Protein AF-A0A8H5HVZ8-F1 (afdb_monomer)

Radius of gyration: 43.17 Å; Cα contacts (8 Å, |Δi|>4): 17; chains: 1; bounding box: 84×65×115 Å

Structure (mmCIF, N/CA/C/O backbone):
data_AF-A0A8H5HVZ8-F1
#
_entry.id   AF-A0A8H5HVZ8-F1
#
loop_
_atom_site.group_PDB
_atom_site.id
_atom_site.type_symbol
_atom_site.label_atom_id
_atom_site.label_alt_id
_atom_site.label_comp_id
_atom_site.label_asym_id
_atom_site.label_entity_id
_atom_site.label_seq_id
_atom_site.pdbx_PDB_ins_code
_atom_site.Cartn_x
_atom_site.Cartn_y
_atom_site.Cartn_z
_atom_site.occupancy
_atom_site.B_iso_or_equiv
_atom_site.auth_seq_id
_atom_site.auth_comp_id
_atom_site.auth_asym_id
_atom_site.auth_atom_id
_atom_site.pdbx_PDB_model_num
ATOM 1 N N . MET A 1 1 ? -19.034 -11.468 -28.614 1.00 59.25 1 MET A N 1
ATOM 2 C CA . MET A 1 1 ? -18.769 -10.189 -27.917 1.00 59.25 1 MET A CA 1
ATOM 3 C C . MET A 1 1 ? -19.392 -10.282 -26.532 1.00 59.25 1 MET A C 1
ATOM 5 O O . MET A 1 1 ? -20.582 -10.537 -26.434 1.00 59.25 1 MET A O 1
ATOM 9 N N . LYS A 1 2 ? -18.578 -10.218 -25.474 1.00 63.06 2 LYS A N 1
ATOM 10 C CA . LYS A 1 2 ? -19.013 -10.341 -24.073 1.00 63.06 2 LYS A CA 1
ATOM 11 C C . LYS A 1 2 ? -19.628 -8.998 -23.664 1.00 63.06 2 LYS A C 1
ATOM 13 O O . LYS A 1 2 ? -18.946 -7.990 -23.802 1.00 63.06 2 LYS A O 1
ATOM 18 N N . HIS A 1 3 ? -20.897 -8.959 -23.255 1.00 74.19 3 HIS A N 1
ATOM 19 C CA . HIS A 1 3 ? -21.572 -7.709 -22.882 1.00 74.19 3 HIS A CA 1
ATOM 20 C C . HIS A 1 3 ? -21.069 -7.217 -21.511 1.00 74.19 3 HIS A C 1
ATOM 22 O O . HIS A 1 3 ? -21.448 -7.808 -20.498 1.00 74.19 3 HIS A O 1
ATOM 28 N N . PRO A 1 4 ? -20.271 -6.132 -21.440 1.00 81.44 4 PRO A N 1
ATOM 29 C CA . PRO A 1 4 ? -19.714 -5.634 -20.177 1.00 81.44 4 PRO A CA 1
ATOM 30 C C . PRO A 1 4 ? -20.797 -5.148 -19.199 1.00 81.44 4 PRO A C 1
ATOM 32 O O . PRO A 1 4 ? -20.603 -5.180 -17.989 1.00 81.44 4 PRO A O 1
ATOM 35 N N . ALA A 1 5 ? -21.976 -4.774 -19.706 1.00 83.12 5 ALA A N 1
ATOM 36 C CA . ALA A 1 5 ? -23.097 -4.305 -18.891 1.00 83.12 5 ALA A CA 1
ATOM 37 C C . ALA A 1 5 ? -23.694 -5.388 -17.967 1.00 83.12 5 ALA A C 1
ATOM 39 O O . ALA A 1 5 ? -24.264 -5.065 -16.927 1.00 83.12 5 ALA A O 1
ATOM 40 N N . ARG A 1 6 ? -23.559 -6.677 -18.315 1.00 84.75 6 ARG A N 1
ATOM 41 C CA . ARG A 1 6 ? -24.117 -7.773 -17.505 1.00 84.75 6 ARG A CA 1
ATOM 42 C C . ARG A 1 6 ? -23.227 -8.142 -16.318 1.00 84.75 6 ARG A C 1
ATOM 44 O O . ARG A 1 6 ? -23.727 -8.610 -15.306 1.00 84.75 6 ARG A O 1
ATOM 51 N N . GLU A 1 7 ? -21.916 -7.935 -16.437 1.00 89.50 7 GLU A N 1
ATOM 52 C CA . GLU A 1 7 ? -20.980 -8.228 -15.347 1.00 89.50 7 GLU A CA 1
ATOM 53 C C . GLU A 1 7 ? -21.052 -7.152 -14.252 1.00 89.50 7 GLU A C 1
ATOM 55 O O . GLU A 1 7 ? -20.972 -7.488 -13.076 1.00 89.50 7 GLU A O 1
ATOM 60 N N . ALA A 1 8 ? -21.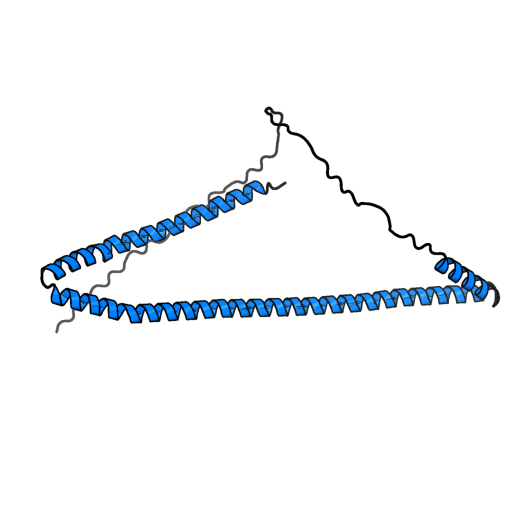282 -5.883 -14.608 1.00 90.88 8 ALA A N 1
ATOM 61 C CA . ALA A 1 8 ? -21.405 -4.797 -13.630 1.00 90.88 8 ALA A CA 1
ATOM 62 C C . ALA A 1 8 ? -22.603 -4.977 -12.675 1.00 90.88 8 ALA A C 1
ATOM 64 O O . ALA A 1 8 ? -22.422 -4.915 -11.462 1.00 90.88 8 ALA A O 1
ATOM 65 N N . SER A 1 9 ? -23.794 -5.279 -13.209 1.00 92.62 9 SER A N 1
ATOM 66 C CA . SER A 1 9 ? -25.004 -5.514 -12.395 1.00 92.62 9 SER A CA 1
ATOM 67 C C . SER A 1 9 ? -24.865 -6.733 -11.480 1.00 92.62 9 SER A C 1
ATOM 69 O O . SER A 1 9 ? -25.238 -6.679 -10.312 1.00 92.62 9 SER A O 1
ATOM 71 N N . PHE A 1 10 ? -24.225 -7.801 -11.965 1.00 94.56 10 PHE A N 1
ATOM 72 C CA . PHE A 1 10 ? -23.943 -8.980 -11.145 1.00 94.56 10 PHE A CA 1
ATOM 73 C C . PHE A 1 10 ? -23.096 -8.650 -9.902 1.00 94.56 10 PHE A C 1
ATOM 75 O O . PHE A 1 10 ? -23.369 -9.161 -8.815 1.00 94.56 10 PHE A O 1
ATOM 82 N N . TRP A 1 11 ? -22.081 -7.786 -10.030 1.00 94.62 11 TRP A N 1
ATOM 83 C CA . TRP A 1 11 ? -21.257 -7.378 -8.886 1.00 94.62 11 TRP A CA 1
ATOM 84 C C . TRP A 1 11 ? -22.017 -6.505 -7.885 1.00 94.62 11 TRP A C 1
ATOM 86 O O . TRP A 1 11 ? -21.794 -6.639 -6.683 1.00 94.62 11 TRP A O 1
ATOM 96 N N . GLU A 1 12 ? -22.925 -5.645 -8.342 1.00 93.69 12 GLU A N 1
ATOM 97 C CA . GLU A 1 12 ? -23.775 -4.831 -7.462 1.00 93.69 12 GLU A CA 1
ATOM 98 C C . GLU A 1 12 ? -24.733 -5.706 -6.640 1.00 93.69 12 GLU A C 1
ATOM 100 O O . GLU A 1 12 ? -24.840 -5.543 -5.418 1.00 93.69 12 GLU A O 1
ATOM 105 N N . ASP A 1 13 ? -25.352 -6.701 -7.274 1.00 95.19 13 ASP A N 1
ATOM 106 C CA . ASP A 1 13 ? -26.216 -7.680 -6.607 1.00 95.19 13 ASP A CA 1
ATOM 107 C C . ASP A 1 13 ? -25.423 -8.543 -5.607 1.00 95.19 13 ASP A C 1
ATOM 109 O O . ASP A 1 13 ? -25.859 -8.813 -4.480 1.00 95.19 13 ASP A O 1
ATOM 113 N N . TYR A 1 14 ? -24.200 -8.936 -5.968 1.00 95.31 14 TYR A N 1
ATOM 114 C CA . TYR A 1 14 ? -23.323 -9.699 -5.082 1.00 95.31 14 TYR A CA 1
ATOM 115 C C . TYR A 1 14 ? -22.844 -8.875 -3.874 1.00 95.31 14 TYR A C 1
ATOM 117 O O . TYR A 1 14 ? -22.842 -9.360 -2.741 1.00 95.31 14 TYR A O 1
ATOM 125 N N . LEU A 1 15 ? -22.452 -7.615 -4.070 1.00 95.75 15 LEU A N 1
ATOM 126 C CA . LEU A 1 15 ? -22.013 -6.748 -2.974 1.00 95.75 15 LEU A CA 1
ATOM 127 C C . LEU A 1 15 ? -23.173 -6.394 -2.041 1.00 95.75 15 LEU A C 1
ATOM 129 O O . LEU A 1 15 ? -23.023 -6.457 -0.820 1.00 95.75 15 LEU A O 1
ATOM 133 N N . SER A 1 16 ? -24.337 -6.068 -2.601 1.00 95.88 16 SER A N 1
ATOM 134 C CA . SER A 1 16 ? -25.526 -5.735 -1.815 1.00 95.88 16 SER A CA 1
ATOM 135 C C . SER A 1 16 ? -26.014 -6.924 -0.985 1.00 95.88 16 SER A C 1
ATOM 137 O O . SER A 1 16 ? -26.301 -6.749 0.201 1.00 95.88 16 SER A O 1
ATOM 139 N N . SER A 1 17 ? -26.016 -8.140 -1.538 1.00 95.44 17 SER A N 1
ATOM 140 C CA . SER A 1 17 ? -26.374 -9.349 -0.784 1.00 95.44 17 SER A CA 1
ATOM 141 C C . SER A 1 17 ? -25.396 -9.644 0.363 1.00 95.44 17 SER A C 1
ATOM 143 O O . SER A 1 17 ? -25.837 -9.925 1.480 1.00 95.44 17 SER A O 1
ATOM 145 N N . ASN A 1 18 ? -24.083 -9.483 0.158 1.00 95.12 18 ASN A N 1
ATOM 146 C CA . ASN A 1 18 ? -23.084 -9.635 1.226 1.00 95.12 18 ASN A CA 1
ATOM 147 C C . ASN A 1 18 ? -23.220 -8.568 2.325 1.00 95.12 18 ASN A C 1
ATOM 149 O O . ASN A 1 18 ? -23.047 -8.863 3.515 1.00 95.12 18 ASN A O 1
ATOM 153 N N . LEU A 1 19 ? -23.560 -7.331 1.953 1.00 95.50 19 LEU A N 1
ATOM 154 C CA . LEU A 1 19 ? -23.827 -6.260 2.913 1.00 95.50 19 LEU A CA 1
ATOM 155 C C . LEU A 1 19 ? -25.097 -6.537 3.719 1.00 95.50 19 LEU A C 1
ATOM 157 O O . LEU A 1 19 ? -25.065 -6.431 4.945 1.00 95.50 19 LEU A O 1
ATOM 161 N N . GLN A 1 20 ? -26.182 -6.964 3.070 1.00 96.00 20 GLN A N 1
ATOM 162 C CA . GLN A 1 20 ? -27.414 -7.354 3.759 1.00 96.00 20 GLN A CA 1
ATOM 163 C C . GLN A 1 20 ? -27.183 -8.542 4.700 1.00 96.00 20 GLN A C 1
ATOM 165 O O . GLN A 1 20 ? -27.667 -8.537 5.833 1.00 96.00 20 GLN A O 1
ATOM 170 N N . GLN A 1 21 ? -26.389 -9.531 4.282 1.00 95.75 21 GLN A N 1
ATOM 171 C CA . GLN A 1 21 ? -26.027 -10.670 5.126 1.00 95.75 21 GLN A CA 1
ATOM 172 C C . GLN A 1 21 ? -25.173 -10.251 6.331 1.00 95.75 21 GLN A C 1
ATOM 174 O O . GLN A 1 21 ? -25.340 -10.769 7.435 1.00 95.75 21 GLN A O 1
ATOM 179 N N . SER A 1 22 ? -24.259 -9.301 6.145 1.00 92.88 22 SER A N 1
ATOM 180 C CA . SER A 1 22 ? -23.442 -8.778 7.243 1.00 92.88 22 SER A CA 1
ATOM 181 C C . SER A 1 22 ? -24.290 -7.962 8.225 1.00 92.88 22 SER A C 1
ATOM 183 O O . SER A 1 22 ? -24.167 -8.131 9.437 1.00 92.88 22 SER A O 1
ATOM 185 N N . GLN A 1 23 ? -25.220 -7.145 7.723 1.00 95.56 23 GLN A N 1
ATOM 186 C CA . GLN A 1 23 ? -26.149 -6.372 8.551 1.00 95.56 23 GLN A CA 1
ATOM 187 C C . GLN A 1 23 ? -27.116 -7.265 9.338 1.00 95.56 23 GLN A C 1
ATOM 189 O O . GLN A 1 23 ? -27.372 -7.002 10.516 1.00 95.56 23 GLN A O 1
ATOM 194 N N . SER A 1 24 ? -27.628 -8.344 8.740 1.00 95.88 24 SER A N 1
ATOM 195 C CA . SER A 1 24 ? -28.527 -9.272 9.439 1.00 95.88 24 SER A CA 1
ATOM 196 C C . SER A 1 24 ? -27.821 -10.013 10.579 1.0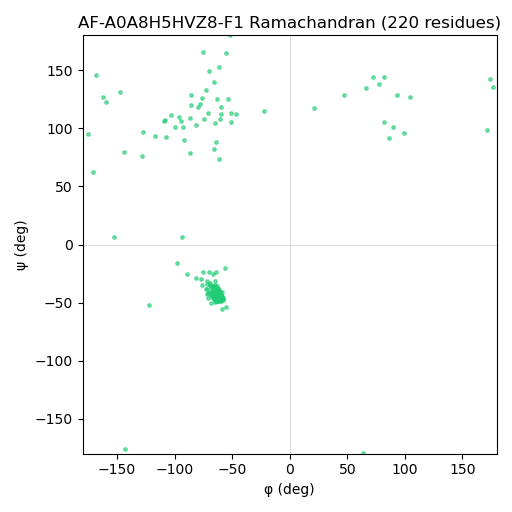0 95.88 24 SER A C 1
ATOM 198 O O . SER A 1 24 ? -28.403 -10.188 11.649 1.00 95.88 24 SER A O 1
ATOM 200 N N . LYS A 1 25 ? -26.536 -10.357 10.414 1.00 94.31 25 LYS A N 1
ATOM 201 C CA . LYS A 1 25 ? -25.714 -10.939 11.489 1.00 94.31 25 LYS A CA 1
ATOM 202 C C . LYS A 1 25 ? -25.487 -9.961 12.639 1.00 94.31 25 LYS A C 1
ATOM 204 O O . LYS A 1 25 ? -25.674 -10.336 13.795 1.00 94.31 25 LYS A O 1
ATOM 209 N N . VAL A 1 26 ? -25.122 -8.713 12.335 1.00 94.38 26 VAL A N 1
ATOM 210 C CA . VAL A 1 26 ? -24.885 -7.690 13.368 1.00 94.38 26 VAL A CA 1
ATOM 211 C C . VAL A 1 26 ? -26.174 -7.394 14.131 1.00 94.38 26 VAL A C 1
ATOM 213 O O . VAL A 1 26 ? -26.179 -7.438 15.355 1.00 94.38 26 VAL A O 1
ATOM 216 N N . THR A 1 27 ? -27.289 -7.181 13.430 1.00 95.25 27 THR A N 1
ATOM 217 C CA . THR A 1 27 ? -28.586 -6.907 14.073 1.00 95.25 27 THR A CA 1
ATOM 218 C C . THR A 1 27 ? -29.116 -8.095 14.872 1.00 95.25 27 THR A C 1
ATOM 220 O O . THR A 1 27 ? -29.668 -7.900 15.955 1.00 95.25 27 THR A O 1
ATOM 223 N N . GLY A 1 28 ? -28.918 -9.324 14.387 1.00 95.69 28 GLY A N 1
ATOM 224 C CA . GLY A 1 28 ? -29.242 -10.541 15.129 1.00 95.69 28 GLY A CA 1
ATOM 225 C C . GLY A 1 28 ? -28.455 -10.641 16.436 1.00 95.69 28 GLY A C 1
ATOM 226 O O . GLY A 1 28 ? -29.043 -10.875 17.491 1.00 95.69 28 GLY A O 1
ATOM 227 N N . PHE A 1 29 ? -27.147 -10.379 16.389 1.00 94.56 29 PHE A N 1
ATOM 228 C CA . PHE A 1 29 ? -26.296 -10.372 17.577 1.00 94.56 29 PHE A CA 1
ATOM 229 C C . PHE A 1 29 ? -26.660 -9.243 18.551 1.00 94.56 29 PHE A C 1
ATOM 231 O O . PHE A 1 29 ? -26.753 -9.482 19.753 1.00 94.56 29 PHE A O 1
ATOM 238 N N . THR A 1 30 ? -26.949 -8.036 18.053 1.00 96.19 30 THR A N 1
ATOM 239 C CA . THR A 1 30 ? -27.416 -6.919 18.888 1.00 96.19 30 THR A CA 1
ATOM 240 C C . THR A 1 30 ? -28.724 -7.260 19.592 1.00 96.19 30 THR A C 1
ATOM 242 O O . THR A 1 30 ? -28.818 -7.059 20.798 1.00 96.19 30 THR A O 1
ATOM 245 N N . ARG A 1 31 ? -29.705 -7.839 18.885 1.00 96.50 31 ARG A N 1
ATOM 246 C CA . ARG A 1 31 ? -30.966 -8.288 19.501 1.00 96.50 31 ARG A CA 1
ATOM 247 C C . ARG A 1 31 ? -30.736 -9.365 20.552 1.00 96.50 31 ARG A C 1
ATOM 249 O O . ARG A 1 31 ? -31.367 -9.329 21.602 1.00 96.50 31 ARG A O 1
ATOM 256 N N . TRP A 1 32 ? -29.827 -10.302 20.288 1.00 96.56 32 TRP A N 1
ATOM 257 C CA . TRP A 1 32 ? -29.469 -11.338 21.250 1.00 96.56 32 TRP A CA 1
ATOM 258 C C . TRP A 1 32 ? -28.828 -10.743 22.512 1.00 96.56 32 TRP A C 1
ATOM 260 O O . TRP A 1 32 ? -29.239 -11.102 23.613 1.00 96.56 32 TRP A O 1
ATOM 270 N N . ILE A 1 33 ? -27.895 -9.793 22.384 1.00 96.38 33 ILE A N 1
ATOM 271 C CA . ILE A 1 33 ? -27.319 -9.072 23.534 1.00 96.38 33 ILE A CA 1
ATOM 272 C C . ILE A 1 33 ? -28.400 -8.292 24.281 1.00 96.38 33 ILE A C 1
ATOM 274 O O . ILE A 1 33 ? -28.456 -8.320 25.510 1.00 96.38 33 ILE A O 1
ATOM 278 N N . GLU A 1 34 ? -29.259 -7.590 23.549 1.00 95.88 34 GLU A N 1
ATOM 279 C CA . GLU A 1 34 ? -30.304 -6.765 24.138 1.00 95.88 34 GLU A CA 1
ATOM 280 C C . GLU A 1 34 ? -31.265 -7.612 24.979 1.00 95.88 34 GLU A C 1
ATOM 282 O O . GLU A 1 34 ? -31.563 -7.265 26.123 1.00 95.88 34 GLU A O 1
ATOM 287 N N . GLN A 1 35 ? -31.702 -8.751 24.437 1.00 96.81 35 GLN A N 1
ATOM 288 C CA . GLN 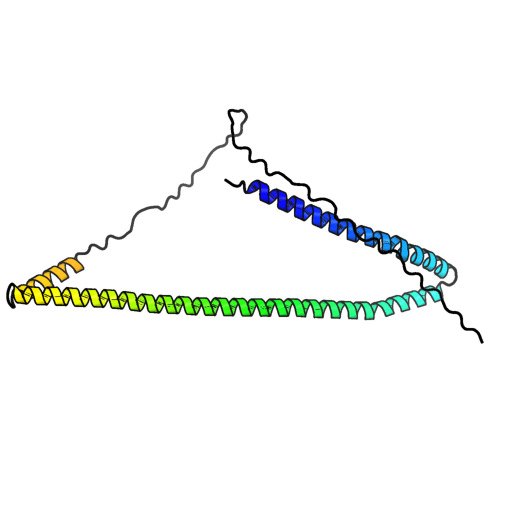A 1 35 ? -32.627 -9.652 25.115 1.00 96.81 35 GLN A CA 1
ATOM 289 C C . GLN A 1 35 ? -31.977 -10.412 26.274 1.00 96.81 35 GLN A C 1
ATOM 291 O O . GLN A 1 35 ? -32.601 -10.530 27.324 1.00 96.81 35 GLN A O 1
ATOM 296 N N . ASN A 1 36 ? -30.747 -10.913 26.114 1.00 96.88 36 ASN A N 1
ATOM 297 C CA . ASN A 1 36 ? -30.127 -11.788 27.117 1.00 96.88 36 ASN A CA 1
ATOM 298 C C . ASN A 1 36 ? -29.346 -11.037 28.200 1.00 96.88 36 ASN A C 1
ATOM 300 O O . ASN A 1 36 ? -29.193 -11.563 29.298 1.00 96.88 36 ASN A O 1
ATOM 304 N N . PHE A 1 37 ? -28.853 -9.829 27.920 1.00 94.75 37 PHE A N 1
ATOM 305 C CA . PHE A 1 37 ? -28.013 -9.077 28.856 1.00 94.75 37 PHE A CA 1
ATOM 306 C C . PHE A 1 37 ? -28.594 -7.709 29.192 1.00 94.75 37 PHE A C 1
ATOM 308 O O . PHE A 1 37 ? -28.738 -7.393 30.371 1.00 94.75 37 PHE A O 1
ATOM 315 N N . ALA A 1 38 ? -28.945 -6.897 28.189 1.00 95.12 38 ALA A N 1
ATOM 316 C CA . ALA A 1 38 ? -29.305 -5.501 28.443 1.00 95.12 38 ALA A CA 1
ATOM 317 C C . ALA A 1 38 ? -30.629 -5.368 29.209 1.00 95.12 38 ALA A C 1
ATOM 319 O O . ALA A 1 38 ? -30.671 -4.692 30.236 1.00 95.1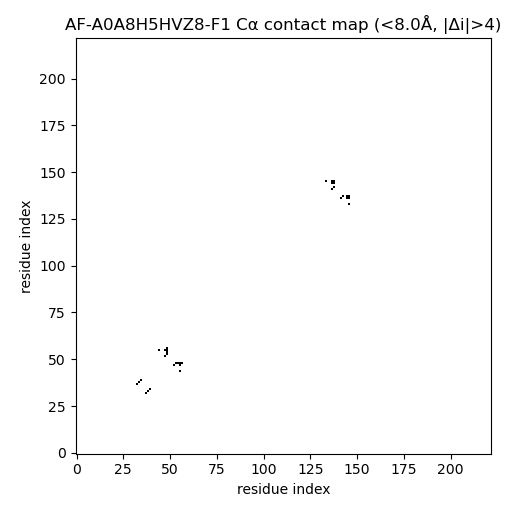2 38 ALA A O 1
ATOM 320 N N . ARG A 1 39 ? -31.694 -6.042 28.750 1.00 95.25 39 ARG A N 1
ATOM 321 C CA . ARG A 1 39 ? -33.004 -6.048 29.420 1.00 95.25 39 ARG A CA 1
ATOM 322 C C . ARG A 1 39 ? -32.953 -6.580 30.855 1.00 95.25 39 ARG A C 1
ATOM 324 O O . ARG A 1 39 ? -33.356 -5.834 31.746 1.00 95.25 39 ARG A O 1
ATOM 331 N N . PRO A 1 40 ? -32.439 -7.796 31.123 1.00 94.62 40 PRO A N 1
ATOM 332 C CA . PRO A 1 40 ? -32.436 -8.319 32.484 1.00 94.62 40 PRO A CA 1
ATOM 333 C C . PRO A 1 40 ? -31.548 -7.495 33.419 1.00 94.62 40 PRO A C 1
ATOM 335 O O . PRO A 1 40 ? -31.913 -7.316 34.579 1.00 94.62 40 PRO A O 1
ATOM 338 N N . ALA A 1 41 ? -30.426 -6.942 32.940 1.00 93.19 41 ALA A N 1
ATOM 339 C CA . ALA A 1 41 ? -29.592 -6.056 33.751 1.00 93.19 41 ALA A CA 1
ATOM 340 C C . ALA A 1 41 ? -30.312 -4.746 34.115 1.00 93.19 41 ALA A C 1
ATOM 342 O O . ALA A 1 41 ? -30.185 -4.279 35.245 1.00 93.19 41 ALA A O 1
ATOM 343 N N . LEU A 1 42 ? -31.092 -4.174 33.189 1.00 95.00 42 LEU A N 1
ATOM 344 C CA . LEU A 1 42 ? -31.906 -2.980 33.442 1.00 95.00 42 LEU A CA 1
ATOM 345 C C . LEU A 1 42 ? -33.021 -3.248 34.454 1.00 95.00 42 LEU A C 1
ATOM 347 O O . LEU A 1 42 ? -33.185 -2.473 35.394 1.00 95.00 42 LEU A O 1
ATOM 351 N N . GLU A 1 43 ? -33.756 -4.350 34.290 1.00 95.56 43 GLU A N 1
ATOM 352 C CA . GLU A 1 43 ? -34.839 -4.736 35.202 1.00 95.56 43 GLU A CA 1
ATOM 353 C C . GLU A 1 43 ? -34.309 -4.993 36.623 1.00 95.56 43 GLU A C 1
ATOM 355 O O . GLU A 1 43 ? -34.849 -4.453 37.591 1.00 95.56 43 GLU A O 1
ATOM 360 N N . HIS A 1 44 ? -33.194 -5.723 36.761 1.00 93.81 44 HIS A N 1
ATOM 361 C CA . HIS A 1 44 ? -32.547 -5.934 38.063 1.00 93.81 44 HIS A CA 1
ATOM 362 C C . HIS A 1 44 ? -31.961 -4.641 38.642 1.00 93.81 44 HIS A C 1
ATOM 364 O O . HIS A 1 44 ? -32.031 -4.421 39.850 1.00 93.81 44 HIS A O 1
ATOM 370 N N . GLY A 1 45 ? -31.393 -3.776 37.798 1.00 92.50 45 GLY A N 1
ATOM 371 C CA . GLY A 1 45 ? -30.834 -2.493 38.218 1.00 92.50 45 GLY A CA 1
ATOM 372 C C . GLY A 1 45 ? -31.894 -1.552 38.790 1.00 92.50 45 GLY A C 1
ATOM 373 O O . GLY A 1 45 ? -31.664 -0.940 39.834 1.00 92.50 45 GLY A O 1
ATOM 374 N N . LEU A 1 46 ? -33.067 -1.480 38.151 1.00 94.81 46 LEU A N 1
ATOM 375 C CA . LEU A 1 46 ? -34.207 -0.700 38.640 1.00 94.81 46 LEU A CA 1
ATOM 376 C C . LEU A 1 46 ? -34.725 -1.240 39.976 1.00 94.81 46 LEU A C 1
ATOM 378 O O . LEU A 1 46 ? -34.883 -0.465 40.918 1.00 94.81 46 LEU A O 1
ATOM 382 N N . ALA A 1 47 ? -34.891 -2.560 40.096 1.00 95.19 47 ALA A N 1
ATOM 383 C CA . ALA A 1 47 ? -35.316 -3.184 41.349 1.00 95.19 47 ALA A CA 1
ATOM 384 C C . ALA A 1 47 ? -34.326 -2.917 42.505 1.00 95.19 47 ALA A C 1
ATOM 386 O O . ALA A 1 47 ? -34.737 -2.611 43.625 1.00 95.19 47 ALA A O 1
ATOM 387 N N . LEU A 1 48 ? -33.012 -2.969 42.243 1.00 93.06 48 LEU A N 1
ATOM 388 C CA . LEU A 1 48 ? -31.988 -2.632 43.242 1.00 93.06 48 LEU A CA 1
ATOM 389 C C . LEU A 1 48 ? -31.998 -1.147 43.625 1.00 93.06 48 LEU A C 1
ATOM 391 O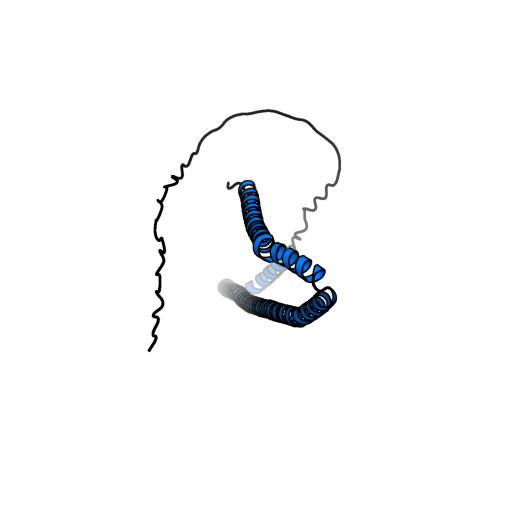 O . LEU A 1 48 ? -31.717 -0.808 44.777 1.00 93.06 48 LEU A O 1
ATOM 395 N N . TYR A 1 49 ? -32.282 -0.260 42.670 1.00 95.94 49 TYR A N 1
ATOM 396 C CA . TYR A 1 49 ? -32.336 1.177 42.918 1.00 95.94 49 TYR A CA 1
ATOM 397 C C . TYR A 1 49 ? -33.508 1.556 43.830 1.00 95.94 49 TYR A C 1
ATOM 399 O O . TYR A 1 49 ? -33.323 2.362 44.741 1.00 95.94 49 TYR A O 1
ATOM 407 N N . GLU A 1 50 ? -34.677 0.937 43.640 1.00 96.50 50 GLU A N 1
ATOM 408 C CA . GLU A 1 50 ? -35.837 1.135 44.520 1.00 96.50 50 GLU A CA 1
ATOM 409 C C . GLU A 1 50 ? -35.572 0.641 45.947 1.00 96.50 50 GLU A C 1
ATOM 411 O O . GLU A 1 50 ? -35.956 1.305 46.911 1.00 96.50 50 GLU A O 1
ATOM 416 N N . ALA A 1 51 ? -34.871 -0.487 46.098 1.00 97.31 51 ALA A N 1
ATOM 417 C CA . ALA A 1 51 ? -34.534 -1.029 47.411 1.00 97.31 51 ALA A CA 1
ATOM 418 C C . ALA A 1 51 ? -33.473 -0.186 48.147 1.00 97.31 51 ALA A C 1
ATOM 420 O O . ALA A 1 51 ? -33.621 0.107 49.337 1.00 97.31 51 ALA A O 1
ATOM 421 N N . HIS A 1 52 ? -32.392 0.205 47.459 1.00 97.25 52 HIS A N 1
ATOM 422 C CA . HIS A 1 52 ? -31.226 0.858 48.066 1.00 97.25 52 HIS A CA 1
ATOM 423 C C . HIS A 1 52 ? -30.600 1.928 47.144 1.00 97.25 52 HIS A C 1
ATOM 425 O O . HIS A 1 52 ? -29.537 1.700 46.550 1.00 97.25 52 HIS A O 1
ATOM 431 N N . PRO A 1 53 ? -31.179 3.142 47.068 1.00 94.44 53 PRO A N 1
ATOM 432 C CA . PRO A 1 53 ? -30.788 4.151 46.076 1.00 94.44 53 PRO A CA 1
ATOM 433 C C . PRO A 1 53 ? -29.340 4.642 46.232 1.00 94.44 53 PRO A C 1
ATOM 435 O O . PRO A 1 53 ? -28.636 4.837 45.241 1.00 94.44 53 PRO A O 1
ATOM 438 N N . PHE A 1 54 ? -28.850 4.791 47.468 1.00 96.56 54 PHE A N 1
ATOM 439 C CA . PHE A 1 54 ? -27.479 5.251 47.729 1.00 96.56 54 PHE A CA 1
ATOM 440 C C . PHE A 1 54 ? -26.416 4.227 47.310 1.00 96.56 54 PHE A C 1
ATOM 442 O O . PHE A 1 54 ? -25.396 4.591 46.724 1.00 96.56 54 PHE A O 1
ATOM 449 N N . LEU A 1 55 ? -26.655 2.945 47.596 1.00 94.75 55 LEU A N 1
ATOM 450 C CA . LEU A 1 55 ? -25.700 1.873 4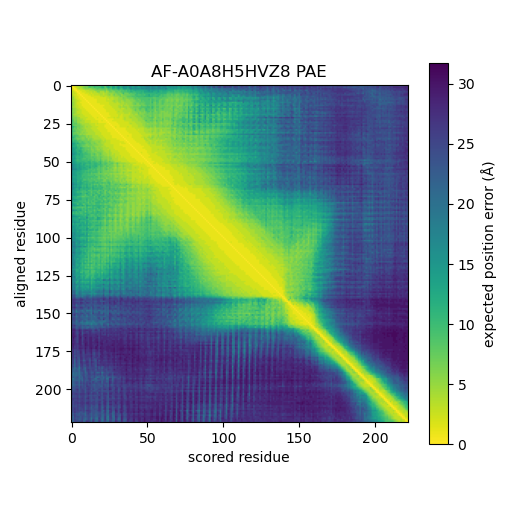7.316 1.00 94.75 55 LEU A CA 1
ATOM 451 C C . LEU A 1 55 ? -25.634 1.587 45.809 1.00 94.75 55 LEU A C 1
ATOM 453 O O . LEU A 1 55 ? -24.547 1.420 45.259 1.00 94.75 55 LEU A O 1
ATOM 457 N N . SER A 1 56 ? -26.789 1.640 45.136 1.00 92.31 56 SER A N 1
ATOM 458 C CA . SER A 1 56 ? -26.896 1.539 43.678 1.00 92.31 56 SER A CA 1
ATOM 459 C C . SER A 1 56 ? -26.156 2.678 42.963 1.00 92.31 56 SER A C 1
ATOM 461 O O . SER A 1 56 ? -25.361 2.423 42.060 1.00 92.31 56 SER A O 1
ATOM 463 N N . ALA A 1 57 ? -26.310 3.929 43.419 1.00 94.75 57 ALA A N 1
ATOM 464 C CA . ALA A 1 57 ? -25.582 5.063 42.849 1.00 94.75 57 ALA A CA 1
ATOM 465 C C . ALA A 1 57 ? -24.054 4.920 42.997 1.00 94.75 57 ALA A C 1
ATOM 467 O O . ALA A 1 57 ? -23.315 5.162 42.041 1.00 94.75 57 ALA A O 1
ATOM 468 N N . PHE A 1 58 ? -23.570 4.483 44.166 1.00 96.50 58 PHE A N 1
ATOM 469 C CA . PHE A 1 58 ? -22.139 4.243 44.382 1.00 96.50 58 PHE A CA 1
ATOM 470 C C . PHE A 1 58 ? -21.604 3.116 43.488 1.00 96.50 58 PHE A C 1
ATOM 472 O O . PHE A 1 58 ? -20.563 3.276 42.849 1.00 96.50 58 PHE A O 1
ATOM 479 N N . ALA A 1 59 ? -22.341 2.005 43.385 1.00 94.12 59 ALA A N 1
ATOM 480 C CA . ALA A 1 59 ? -21.990 0.892 42.508 1.00 94.12 59 ALA A CA 1
ATOM 481 C C . ALA A 1 59 ? -21.955 1.313 41.031 1.00 94.12 59 ALA A C 1
ATOM 483 O O . ALA A 1 59 ? -21.028 0.938 40.318 1.00 94.12 59 ALA A O 1
ATOM 484 N N . ALA A 1 60 ? -22.907 2.136 40.579 1.00 92.94 60 ALA A N 1
ATOM 485 C CA . ALA A 1 60 ? -22.942 2.652 39.213 1.00 92.94 60 ALA A CA 1
ATOM 486 C C . ALA A 1 60 ? -21.730 3.542 38.899 1.00 92.94 60 ALA A C 1
ATOM 488 O O . ALA A 1 60 ? -21.093 3.367 37.861 1.00 92.94 60 ALA A O 1
ATOM 489 N N . VAL A 1 61 ? -21.362 4.457 39.804 1.00 95.88 61 VAL A N 1
ATOM 490 C CA . VAL A 1 61 ? -20.168 5.305 39.638 1.00 95.88 61 VAL A CA 1
ATOM 491 C C . VAL A 1 61 ? -18.894 4.460 39.631 1.00 95.88 61 VAL A C 1
ATOM 493 O O . VAL A 1 61 ? -18.031 4.668 38.780 1.00 95.88 61 VAL A O 1
ATOM 496 N N . PHE A 1 62 ? -18.783 3.477 40.529 1.00 95.81 62 PHE A N 1
ATOM 497 C CA . PHE A 1 62 ? -17.642 2.561 40.562 1.00 95.81 62 PHE A CA 1
ATOM 498 C C . PHE A 1 62 ? -17.551 1.714 39.285 1.00 95.81 62 PHE A C 1
ATOM 500 O O . PHE A 1 62 ? -16.473 1.587 38.708 1.00 95.81 62 PHE A O 1
ATOM 507 N N . ALA A 1 63 ? -18.680 1.198 38.792 1.00 93.69 63 ALA A N 1
ATOM 508 C CA . ALA A 1 63 ? -18.748 0.471 37.530 1.00 93.69 63 ALA A CA 1
ATOM 509 C C . ALA A 1 63 ? -18.290 1.356 36.363 1.00 93.69 63 ALA A C 1
ATOM 511 O O . ALA A 1 63 ? -17.431 0.944 35.586 1.00 93.69 63 ALA A O 1
ATOM 512 N N . LEU A 1 64 ? -18.774 2.598 36.285 1.00 94.00 64 LEU A N 1
ATOM 513 C CA . LEU A 1 64 ? -18.397 3.546 35.236 1.00 94.00 64 LEU A CA 1
ATOM 514 C C . LEU A 1 64 ? -16.899 3.894 35.286 1.00 94.00 64 LEU A C 1
ATOM 516 O O . LEU A 1 64 ? -16.224 3.888 34.255 1.00 94.00 64 LEU A O 1
ATOM 520 N N . LEU A 1 65 ? -16.356 4.108 36.489 1.00 96.31 65 LEU A N 1
ATOM 521 C CA . LEU A 1 65 ? -14.922 4.318 36.712 1.00 96.31 65 LEU A CA 1
ATOM 522 C C . LEU A 1 65 ? -14.086 3.081 36.365 1.00 96.31 65 LEU A C 1
ATOM 524 O O . LEU A 1 65 ? -12.957 3.239 35.913 1.00 96.31 65 LEU A O 1
ATOM 528 N N . SER A 1 66 ? -14.623 1.870 36.536 1.00 96.56 66 SER A N 1
ATOM 529 C CA . SER A 1 66 ? -13.939 0.618 36.181 1.00 96.56 66 SER A CA 1
ATOM 530 C C . SER A 1 66 ? -13.948 0.327 34.676 1.00 96.56 66 SER A C 1
ATOM 532 O O . SER A 1 66 ? -13.003 -0.263 34.157 1.00 96.56 66 SER A O 1
ATOM 534 N N . VAL A 1 67 ? -14.973 0.784 33.948 1.00 95.88 67 VAL A N 1
ATOM 535 C CA . VAL A 1 67 ? -15.052 0.646 32.484 1.00 95.88 67 VAL A CA 1
ATOM 536 C C . VAL A 1 67 ? -14.052 1.573 31.794 1.00 95.88 67 VAL A C 1
ATOM 538 O O . VAL A 1 67 ? -13.503 1.223 30.750 1.00 95.88 67 VAL A O 1
ATOM 541 N N . LEU A 1 68 ? -13.762 2.732 32.386 1.00 96.31 68 LEU A N 1
ATOM 542 C CA . LEU A 1 68 ? -12.836 3.716 31.833 1.00 96.31 68 LEU A CA 1
ATOM 543 C C . LEU A 1 68 ? -11.432 3.140 31.527 1.00 96.31 68 LEU A C 1
ATOM 545 O O . LEU A 1 68 ? -11.023 3.224 30.366 1.00 96.31 68 LEU A O 1
ATOM 549 N N . PRO A 1 69 ? -10.705 2.486 32.456 1.00 95.88 69 PRO A N 1
ATOM 550 C CA . PRO A 1 69 ? -9.405 1.886 32.152 1.00 95.88 69 PRO A CA 1
ATOM 551 C C . PRO A 1 69 ? -9.496 0.758 31.119 1.00 95.88 69 PRO A C 1
ATOM 553 O O . PRO A 1 69 ? -8.613 0.651 30.270 1.00 95.88 69 PRO A O 1
ATOM 556 N N . VAL A 1 70 ? -10.571 -0.040 31.127 1.00 96.19 70 VAL A N 1
ATOM 557 C CA . VAL A 1 70 ? -10.787 -1.098 30.125 1.00 96.19 70 VAL A CA 1
ATOM 558 C C . VAL A 1 70 ? -10.966 -0.492 28.733 1.00 96.19 70 VAL A C 1
ATOM 560 O O . VAL A 1 70 ? -10.360 -0.966 27.775 1.00 96.19 70 VAL A O 1
ATOM 563 N N . SER A 1 71 ? -11.740 0.590 28.617 1.00 94.00 71 SER A N 1
ATOM 564 C CA . SER A 1 71 ? -11.964 1.288 27.348 1.00 94.00 71 SER A CA 1
ATOM 565 C C . SER A 1 71 ? -10.686 1.928 26.800 1.00 94.00 71 SER A C 1
ATOM 567 O O . SER A 1 71 ? -10.403 1.802 25.609 1.00 94.00 71 SER A O 1
ATOM 569 N N . ILE A 1 72 ? -9.871 2.541 27.669 1.00 97.19 72 ILE A N 1
ATOM 570 C CA . ILE A 1 72 ? -8.574 3.114 27.294 1.00 97.19 72 ILE A CA 1
ATOM 571 C C . ILE A 1 72 ? -7.634 2.004 26.828 1.00 97.19 72 ILE A C 1
ATOM 573 O O . ILE A 1 72 ? -7.008 2.143 25.781 1.00 97.19 72 ILE A O 1
ATOM 577 N N . PHE A 1 73 ? -7.566 0.888 27.559 1.00 97.62 73 PHE A N 1
ATOM 578 C CA . PHE A 1 73 ? -6.758 -0.264 27.169 1.00 97.62 73 PHE A CA 1
ATOM 579 C C . PHE A 1 73 ? -7.172 -0.802 25.794 1.00 97.62 73 PHE A C 1
ATOM 581 O O . PHE A 1 73 ? -6.321 -0.964 24.921 1.00 97.62 73 PHE A O 1
ATOM 588 N N . LEU A 1 74 ? -8.477 -0.984 25.558 1.00 97.12 74 LEU A N 1
ATOM 589 C CA . LEU A 1 74 ? -9.001 -1.418 24.261 1.00 97.12 74 LEU A CA 1
ATOM 590 C C . LEU A 1 74 ? -8.639 -0.437 23.141 1.00 97.12 74 LEU A C 1
ATOM 592 O O . LEU A 1 74 ? -8.182 -0.858 22.079 1.00 97.12 74 LEU A O 1
ATOM 596 N N . GLY A 1 75 ? -8.806 0.865 23.385 1.00 97.00 75 GLY A N 1
ATOM 597 C CA . GLY A 1 75 ? -8.474 1.917 22.427 1.00 97.00 75 GLY A CA 1
ATOM 598 C C . GLY A 1 75 ? -6.986 1.943 22.079 1.00 97.00 75 GLY A C 1
ATOM 599 O O . GLY A 1 75 ? -6.629 2.029 20.905 1.00 97.00 75 GLY A O 1
ATOM 600 N N . VAL A 1 76 ? -6.110 1.797 23.076 1.00 97.88 76 VAL A N 1
ATOM 601 C CA . VAL A 1 76 ? -4.660 1.711 22.864 1.00 97.88 76 VAL A CA 1
ATOM 602 C C . VAL A 1 76 ? -4.299 0.441 22.092 1.00 97.88 76 VAL A C 1
ATOM 604 O O . VAL A 1 76 ? -3.545 0.530 21.127 1.00 97.88 76 VAL A O 1
ATOM 607 N N . CYS A 1 77 ? -4.867 -0.719 22.434 1.00 98.06 77 CYS A N 1
ATOM 608 C CA . CYS A 1 77 ? -4.636 -1.965 21.699 1.00 98.06 77 CYS A CA 1
ATOM 609 C C . CYS A 1 77 ? -5.062 -1.864 20.227 1.00 98.06 77 CYS A C 1
ATOM 611 O O . CYS A 1 77 ? -4.290 -2.229 19.340 1.00 98.06 77 CYS A O 1
ATOM 613 N N . LEU A 1 78 ? -6.259 -1.335 19.958 1.00 97.19 78 LEU A N 1
ATOM 614 C CA . LEU A 1 78 ? -6.760 -1.098 18.600 1.00 97.19 78 LEU A CA 1
ATOM 615 C C . LEU A 1 78 ? -5.872 -0.115 17.832 1.00 97.19 78 LEU A C 1
ATOM 617 O O . LEU A 1 78 ? -5.559 -0.354 16.669 1.00 97.19 78 LEU A O 1
ATOM 621 N N . SER A 1 79 ? -5.432 0.960 18.488 1.00 97.44 79 SER A N 1
ATOM 622 C CA . SER A 1 79 ? -4.528 1.949 17.900 1.00 97.44 79 SER A CA 1
ATOM 623 C C . SER A 1 79 ? -3.183 1.324 17.523 1.00 97.44 79 SER A C 1
ATOM 625 O O . SER A 1 79 ? -2.747 1.448 16.382 1.00 97.44 79 SER A O 1
ATOM 627 N N . VAL A 1 80 ? -2.557 0.568 18.432 1.00 98.06 80 VAL A N 1
ATOM 628 C CA . VAL A 1 80 ? -1.297 -0.145 18.162 1.00 98.06 80 VAL A CA 1
ATOM 629 C C . VAL A 1 80 ? -1.461 -1.135 17.009 1.00 98.06 80 VAL A C 1
ATOM 631 O O . VAL A 1 80 ? -0.609 -1.181 16.124 1.00 98.06 80 VAL A O 1
ATOM 634 N N . LEU A 1 81 ? -2.563 -1.887 16.974 1.00 97.69 81 LEU A N 1
ATOM 635 C CA . LEU A 1 81 ? -2.854 -2.808 15.876 1.00 97.69 81 LEU A CA 1
ATOM 636 C C . LEU A 1 81 ? -2.993 -2.065 14.539 1.00 97.69 81 LEU A C 1
ATOM 638 O O . LEU A 1 81 ? -2.391 -2.473 13.548 1.00 97.69 81 LEU A O 1
ATOM 642 N N . ALA A 1 82 ? -3.730 -0.952 14.511 1.00 96.88 82 ALA A N 1
ATOM 643 C CA . ALA A 1 82 ? -3.877 -0.125 13.318 1.00 96.88 82 ALA A CA 1
ATOM 644 C C . ALA A 1 82 ? -2.525 0.436 12.848 1.00 96.88 82 ALA A C 1
ATOM 646 O O . ALA A 1 82 ? -2.204 0.352 11.663 1.00 96.88 82 ALA A O 1
ATOM 647 N N . PHE A 1 83 ? -1.695 0.935 13.770 1.00 98.00 83 PHE A N 1
ATOM 648 C CA . PHE A 1 83 ? -0.342 1.396 13.459 1.00 98.00 83 PHE A CA 1
ATOM 649 C C . PHE A 1 83 ? 0.540 0.278 12.902 1.00 98.00 83 PHE A C 1
ATOM 651 O O . PHE A 1 83 ? 1.270 0.515 11.942 1.00 98.00 83 PHE A O 1
ATOM 658 N N . LEU A 1 84 ? 0.461 -0.939 13.447 1.00 97.88 84 LEU A N 1
ATOM 659 C CA . LEU A 1 84 ? 1.192 -2.092 12.917 1.00 97.88 84 LEU A CA 1
ATOM 660 C C . LEU A 1 84 ? 0.754 -2.434 11.491 1.00 97.88 84 LEU A C 1
ATOM 662 O O . LEU A 1 84 ? 1.609 -2.656 10.636 1.00 97.88 84 LEU A O 1
ATOM 666 N N . VAL A 1 85 ? -0.551 -2.426 11.211 1.00 97.75 85 VAL A N 1
ATOM 667 C CA . VAL A 1 85 ? -1.085 -2.689 9.865 1.00 97.75 85 VAL A CA 1
ATOM 668 C C . VAL A 1 85 ? -0.646 -1.608 8.876 1.00 97.75 85 VAL A C 1
ATOM 670 O O . VAL A 1 85 ? -0.148 -1.931 7.800 1.00 97.75 85 VAL A O 1
ATOM 673 N N . VAL A 1 86 ? -0.771 -0.328 9.240 1.00 97.44 86 VAL A N 1
ATOM 674 C CA . VAL A 1 86 ? -0.334 0.795 8.392 1.00 97.44 86 VAL A CA 1
ATOM 675 C C . VAL A 1 86 ? 1.175 0.748 8.157 1.00 97.44 86 VAL A C 1
ATOM 677 O O . VAL A 1 86 ? 1.627 0.929 7.028 1.00 97.44 86 VAL A O 1
ATOM 680 N N . SER A 1 87 ? 1.957 0.447 9.194 1.00 97.56 87 SER A N 1
ATOM 681 C CA . SER A 1 87 ? 3.407 0.276 9.093 1.00 97.56 87 SER A CA 1
ATOM 682 C C . SER A 1 87 ? 3.772 -0.864 8.138 1.00 97.56 87 SER A C 1
ATOM 684 O O . SER A 1 87 ? 4.547 -0.656 7.204 1.00 97.56 87 SER A O 1
ATOM 686 N N . ALA A 1 88 ? 3.144 -2.035 8.279 1.00 97.31 88 ALA A N 1
ATOM 687 C CA . ALA A 1 88 ? 3.353 -3.168 7.381 1.00 97.31 88 ALA A CA 1
ATOM 688 C C . ALA A 1 88 ? 2.999 -2.822 5.924 1.00 97.31 88 ALA A C 1
ATOM 690 O O . ALA A 1 88 ? 3.791 -3.088 5.019 1.00 97.31 88 ALA A O 1
ATOM 691 N N . LEU A 1 89 ? 1.857 -2.166 5.694 1.00 97.56 89 LEU A N 1
ATOM 692 C CA . LEU A 1 89 ? 1.449 -1.707 4.363 1.00 97.56 89 LEU A CA 1
ATOM 693 C C . LEU A 1 89 ? 2.448 -0.706 3.773 1.00 97.56 89 LEU A C 1
ATOM 695 O O . LEU A 1 89 ? 2.812 -0.820 2.603 1.00 97.56 89 LEU A O 1
ATOM 699 N N . SER A 1 90 ? 2.937 0.238 4.580 1.00 97.62 90 SER A N 1
ATOM 700 C CA . SER A 1 90 ? 3.942 1.208 4.138 1.00 97.62 90 SER A CA 1
ATOM 701 C C . SER A 1 90 ? 5.256 0.533 3.739 1.00 97.62 90 SER A C 1
ATOM 703 O O . SER A 1 90 ? 5.831 0.880 2.710 1.00 97.62 90 SER A O 1
ATOM 705 N N . ALA A 1 91 ? 5.697 -0.485 4.484 1.00 97.81 91 ALA A N 1
ATOM 706 C CA . ALA A 1 91 ? 6.912 -1.229 4.179 1.00 97.81 91 ALA A CA 1
ATOM 707 C C . ALA A 1 91 ? 6.784 -2.000 2.857 1.00 97.81 91 ALA A C 1
ATOM 709 O O . ALA A 1 91 ? 7.688 -1.948 2.021 1.00 97.81 91 ALA A O 1
ATOM 710 N N . VAL A 1 92 ? 5.640 -2.655 2.633 1.00 97.94 92 VAL A N 1
ATOM 711 C CA . VAL A 1 92 ? 5.340 -3.344 1.368 1.00 97.94 92 VAL A CA 1
ATOM 712 C C . VAL A 1 92 ? 5.311 -2.355 0.204 1.00 97.94 92 VAL A C 1
ATOM 714 O O . VAL A 1 92 ? 5.879 -2.633 -0.851 1.00 97.94 92 VAL A O 1
ATOM 717 N N . PHE A 1 93 ? 4.703 -1.182 0.394 1.00 97.69 93 PHE A N 1
ATOM 718 C CA . PHE A 1 93 ? 4.649 -0.148 -0.635 1.00 97.69 93 PHE A CA 1
ATOM 719 C C . PHE A 1 93 ? 6.040 0.392 -0.989 1.00 97.69 93 PHE A C 1
ATOM 721 O O . PHE A 1 93 ? 6.379 0.497 -2.166 1.00 97.69 93 PHE A O 1
ATOM 728 N N . ILE A 1 94 ? 6.877 0.678 0.012 1.00 98.00 94 ILE A N 1
ATOM 729 C CA . ILE A 1 94 ? 8.263 1.114 -0.207 1.00 98.00 94 ILE A CA 1
ATOM 730 C C . ILE A 1 94 ? 9.038 0.041 -0.973 1.00 98.00 94 ILE A C 1
ATOM 732 O O . ILE A 1 94 ? 9.705 0.358 -1.957 1.00 98.00 94 ILE A O 1
ATOM 736 N N . LEU A 1 95 ? 8.919 -1.227 -0.567 1.00 98.00 95 LEU A N 1
ATOM 737 C CA . LEU A 1 95 ? 9.579 -2.337 -1.250 1.00 98.00 95 LEU A CA 1
ATOM 738 C C . LEU A 1 95 ? 9.134 -2.424 -2.714 1.00 98.00 95 LEU A C 1
ATOM 740 O O . LEU A 1 95 ? 9.977 -2.508 -3.601 1.00 98.00 95 LEU A O 1
ATOM 744 N N . PHE A 1 96 ? 7.830 -2.320 -2.974 1.00 97.81 96 PHE A N 1
ATOM 745 C CA . PHE A 1 96 ? 7.275 -2.320 -4.324 1.00 97.81 96 PHE A CA 1
ATOM 746 C C . PHE A 1 96 ? 7.843 -1.186 -5.190 1.00 97.81 96 PHE A C 1
ATOM 748 O O . PHE A 1 96 ? 8.267 -1.432 -6.320 1.00 97.81 96 PHE A O 1
ATOM 755 N N . VAL A 1 97 ? 7.910 0.039 -4.658 1.00 97.88 97 VAL A N 1
ATOM 756 C CA . VAL A 1 97 ? 8.480 1.196 -5.367 1.00 97.88 97 VAL A CA 1
ATOM 757 C C . VAL A 1 97 ? 9.964 0.985 -5.667 1.00 97.88 97 VAL A C 1
ATOM 759 O O . VAL A 1 97 ? 10.398 1.226 -6.792 1.00 97.88 97 VAL A O 1
ATOM 762 N N . VAL A 1 98 ? 10.741 0.498 -4.696 1.00 98.06 98 VAL A N 1
ATOM 763 C CA . VAL A 1 98 ? 12.172 0.209 -4.880 1.00 98.06 98 VAL A CA 1
ATOM 764 C C . VAL A 1 98 ? 12.378 -0.869 -5.942 1.00 98.06 98 VAL A C 1
ATOM 766 O O . VAL A 1 98 ? 13.224 -0.712 -6.820 1.00 98.06 98 VAL A O 1
ATOM 769 N N . THR A 1 99 ? 11.584 -1.940 -5.908 1.00 97.94 99 THR A N 1
ATOM 770 C CA . THR A 1 99 ? 11.632 -3.010 -6.907 1.00 97.94 99 THR A CA 1
ATOM 771 C C . THR A 1 99 ? 11.276 -2.489 -8.300 1.00 97.94 99 THR A C 1
ATOM 773 O O . THR A 1 99 ? 12.014 -2.752 -9.249 1.00 97.94 99 THR A O 1
ATOM 776 N N . MET A 1 100 ? 10.208 -1.698 -8.433 1.00 97.62 100 MET A N 1
ATOM 777 C CA . MET A 1 100 ? 9.831 -1.066 -9.702 1.00 97.62 100 MET A CA 1
ATOM 778 C C . MET A 1 100 ? 10.933 -0.152 -10.240 1.00 97.62 100 MET A C 1
ATOM 780 O O . MET A 1 100 ? 11.257 -0.214 -11.425 1.00 97.62 100 MET A O 1
ATOM 784 N N . LEU A 1 101 ? 11.554 0.654 -9.376 1.00 98.06 101 LEU A N 1
ATOM 785 C CA . LEU A 1 101 ? 12.652 1.533 -9.768 1.00 98.06 101 LEU A CA 1
ATOM 786 C C . LEU A 1 101 ? 13.882 0.731 -10.212 1.00 98.06 101 LEU A C 1
ATOM 788 O O . LEU A 1 101 ? 14.490 1.059 -11.228 1.00 98.06 101 LEU A O 1
ATOM 792 N N . ALA A 1 102 ? 14.219 -0.349 -9.503 1.00 98.00 102 ALA A N 1
ATOM 793 C CA . ALA A 1 102 ? 15.318 -1.236 -9.872 1.00 98.00 102 ALA A CA 1
ATOM 794 C C . ALA A 1 102 ? 15.089 -1.876 -11.251 1.00 98.00 102 ALA A C 1
ATOM 796 O O . ALA A 1 102 ? 15.972 -1.816 -12.107 1.00 98.00 102 ALA A O 1
ATOM 797 N N . PHE A 1 103 ? 13.895 -2.422 -11.505 1.00 97.81 103 PHE A N 1
ATOM 798 C CA . PHE A 1 103 ? 13.542 -2.963 -12.820 1.00 97.81 103 PHE A CA 1
ATOM 799 C C . PHE A 1 103 ? 13.534 -1.890 -13.911 1.00 97.81 103 PHE A C 1
ATOM 801 O O . PHE A 1 103 ? 14.031 -2.141 -15.009 1.00 97.81 103 PHE A O 1
ATOM 808 N N . GLY A 1 104 ? 13.040 -0.687 -13.609 1.00 97.44 104 GLY A N 1
ATOM 809 C CA . GLY A 1 104 ? 13.088 0.455 -14.520 1.00 97.44 104 GLY A CA 1
ATOM 810 C C . GLY A 1 104 ? 14.520 0.825 -14.914 1.00 97.44 104 GLY A C 1
ATOM 811 O O . GLY A 1 104 ? 14.811 0.985 -16.098 1.00 97.44 104 GLY A O 1
ATOM 812 N N . CYS A 1 105 ? 15.439 0.879 -13.947 1.00 97.88 105 CYS A N 1
ATOM 813 C CA . CYS A 1 105 ? 16.859 1.129 -14.195 1.00 97.88 105 CYS A CA 1
ATOM 814 C C . CYS A 1 105 ? 17.507 0.025 -15.041 1.00 97.88 105 CYS A C 1
ATOM 816 O O . CYS A 1 105 ? 18.259 0.332 -15.966 1.00 97.88 105 CYS A O 1
ATOM 818 N N . ILE A 1 106 ? 17.207 -1.248 -14.760 1.00 98.12 106 ILE A N 1
ATOM 819 C CA . ILE A 1 106 ? 17.718 -2.382 -15.545 1.00 98.12 106 ILE A CA 1
ATOM 820 C C . ILE A 1 106 ? 17.220 -2.293 -16.990 1.00 98.12 106 ILE A C 1
ATOM 822 O O . ILE A 1 106 ? 18.019 -2.412 -17.917 1.00 98.12 106 ILE A O 1
ATOM 826 N N . LEU A 1 107 ? 15.925 -2.033 -17.196 1.00 97.50 107 LEU A N 1
ATOM 827 C CA . LEU A 1 107 ? 15.351 -1.861 -18.530 1.00 97.50 107 LEU A CA 1
ATOM 828 C C . LEU A 1 107 ? 15.995 -0.695 -19.279 1.00 97.50 107 LEU A C 1
ATOM 830 O O . LEU A 1 107 ? 16.355 -0.855 -20.442 1.00 97.50 107 LEU A O 1
ATOM 834 N N . LEU A 1 108 ? 16.190 0.448 -18.617 1.00 97.81 108 LEU A N 1
ATOM 835 C CA . LEU A 1 108 ? 16.850 1.610 -19.210 1.00 97.81 108 LEU A CA 1
ATOM 836 C C . LEU A 1 108 ? 18.288 1.275 -19.624 1.00 97.81 108 LEU A C 1
ATOM 838 O O . LEU A 1 108 ? 18.693 1.606 -20.736 1.00 97.81 108 LEU A O 1
ATOM 842 N N . LEU A 1 109 ? 19.039 0.564 -18.779 1.00 98.06 109 LEU A N 1
ATOM 843 C CA . LEU A 1 109 ? 20.402 0.129 -19.082 1.00 98.06 109 LEU A CA 1
ATOM 844 C C . LEU A 1 109 ? 20.432 -0.825 -20.282 1.00 98.06 109 LEU A C 1
ATOM 846 O O . LEU A 1 109 ? 21.236 -0.632 -21.191 1.00 98.06 109 LEU A O 1
ATOM 850 N N . VAL A 1 110 ? 19.536 -1.813 -20.329 1.00 98.19 110 VAL A N 1
ATOM 851 C CA . VAL A 1 110 ? 19.416 -2.731 -21.474 1.00 98.19 110 VAL A CA 1
ATOM 852 C C . VAL A 1 110 ? 19.083 -1.963 -22.753 1.00 98.19 110 VAL A C 1
ATOM 854 O O . VAL A 1 110 ? 19.695 -2.212 -23.791 1.00 98.19 110 VAL A O 1
ATOM 857 N N . LEU A 1 111 ? 18.165 -0.996 -22.683 1.00 97.56 111 LEU A N 1
ATOM 858 C CA . LEU A 1 111 ? 17.800 -0.156 -23.822 1.00 97.56 111 LEU A CA 1
ATOM 859 C C . LEU A 1 111 ? 18.988 0.684 -24.305 1.00 97.56 111 LEU A C 1
ATOM 861 O O . LEU A 1 111 ? 19.225 0.782 -25.507 1.00 97.56 111 LEU A O 1
ATOM 865 N N . LEU A 1 112 ? 19.760 1.244 -23.370 1.00 98.19 112 LEU A N 1
ATOM 866 C CA . LEU A 1 112 ? 20.965 2.016 -23.651 1.00 98.19 112 LEU A CA 1
ATOM 867 C C . LEU A 1 112 ? 22.027 1.149 -24.340 1.00 98.19 112 LEU A C 1
ATOM 869 O O . LEU A 1 112 ? 22.562 1.541 -25.374 1.00 98.19 112 LEU A O 1
ATOM 873 N N . VAL A 1 113 ? 22.306 -0.045 -23.808 1.00 98.19 113 VAL A N 1
ATOM 874 C CA . VAL A 1 113 ? 23.248 -0.999 -24.414 1.00 98.19 113 VAL A CA 1
ATOM 875 C C . VAL A 1 113 ? 22.784 -1.385 -25.814 1.00 98.19 113 VAL A C 1
ATOM 877 O O . VAL A 1 113 ? 23.579 -1.345 -26.750 1.00 98.19 113 VAL A O 1
ATOM 880 N N . ASN A 1 114 ? 21.498 -1.691 -25.989 1.00 97.56 114 ASN A N 1
ATOM 881 C CA . ASN A 1 114 ? 20.947 -2.034 -27.296 1.00 97.56 114 ASN A CA 1
ATOM 882 C C . ASN A 1 114 ? 21.042 -0.860 -28.287 1.00 97.56 114 ASN A C 1
ATOM 884 O O . ASN A 1 114 ? 21.365 -1.060 -29.457 1.00 97.56 114 ASN A O 1
ATOM 888 N N . ALA A 1 115 ? 20.837 0.376 -27.824 1.00 96.69 115 ALA A N 1
ATOM 889 C CA . ALA A 1 115 ? 21.028 1.573 -28.636 1.00 96.69 115 ALA A CA 1
ATOM 890 C C . ALA A 1 115 ? 22.493 1.736 -29.072 1.00 96.69 115 ALA A C 1
ATOM 892 O O . ALA A 1 115 ? 22.751 1.973 -30.251 1.00 96.69 115 ALA A O 1
ATOM 893 N N . PHE A 1 116 ? 23.458 1.538 -28.167 1.00 97.94 116 PHE A N 1
ATOM 894 C CA . PHE A 1 116 ? 24.884 1.568 -28.510 1.00 97.94 116 PHE A CA 1
ATOM 895 C C . PHE A 1 116 ? 25.271 0.471 -29.502 1.00 97.94 116 PHE A C 1
ATOM 897 O O . PHE A 1 116 ? 25.980 0.749 -30.467 1.00 97.94 116 PHE A O 1
ATOM 904 N N . VAL A 1 117 ? 24.783 -0.756 -29.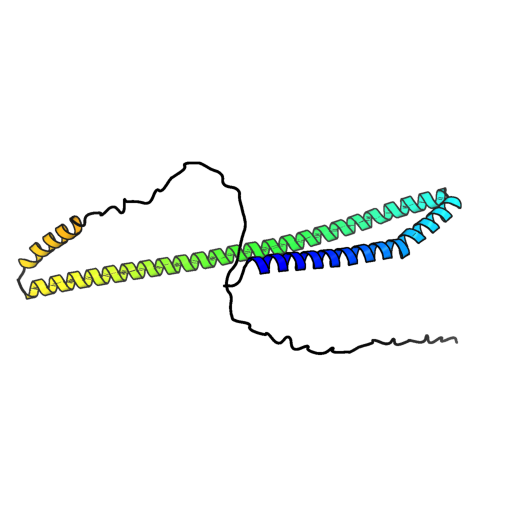303 1.00 97.81 117 VAL A N 1
ATOM 905 C CA . VAL A 1 117 ? 25.009 -1.874 -30.230 1.00 97.81 117 VAL A CA 1
ATOM 906 C C . VAL A 1 117 ? 24.421 -1.553 -31.604 1.00 97.81 117 VAL A C 1
ATOM 908 O O . VAL A 1 117 ? 25.102 -1.725 -32.610 1.00 97.81 117 VAL A O 1
ATOM 911 N N . SER A 1 118 ? 23.201 -1.018 -31.657 1.00 97.38 118 SER A N 1
ATOM 912 C CA . SER A 1 118 ? 22.556 -0.601 -32.905 1.00 97.38 118 SER A CA 1
ATOM 913 C C . SER A 1 118 ? 23.370 0.471 -33.638 1.00 97.38 118 SER A C 1
ATOM 915 O O . SER A 1 118 ? 23.698 0.306 -34.813 1.00 97.38 118 SER A O 1
ATOM 917 N N . VAL A 1 119 ? 23.796 1.527 -32.935 1.00 96.94 119 VAL A N 1
ATOM 918 C CA . VAL A 1 119 ? 24.644 2.594 -33.497 1.00 96.94 119 VAL A CA 1
ATOM 919 C C . VAL A 1 119 ? 25.975 2.032 -33.995 1.00 96.94 119 VAL A C 1
ATOM 921 O O . VAL A 1 119 ? 26.416 2.381 -35.089 1.00 96.94 119 VAL A O 1
ATOM 924 N N . PHE A 1 120 ? 26.603 1.137 -33.231 1.00 97.81 120 PHE A N 1
ATOM 925 C CA . PHE A 1 120 ? 27.857 0.494 -33.612 1.00 97.81 120 PHE A CA 1
ATOM 926 C C . PHE A 1 120 ? 27.704 -0.355 -34.878 1.00 97.81 120 PHE A C 1
ATOM 928 O O . PHE A 1 120 ? 28.533 -0.253 -35.780 1.00 97.81 120 PHE A O 1
ATOM 935 N N . ILE A 1 121 ? 26.629 -1.142 -34.986 1.00 97.56 121 ILE A N 1
ATOM 936 C CA . ILE A 1 121 ? 26.328 -1.948 -36.175 1.00 97.56 121 ILE A CA 1
ATOM 937 C C . ILE A 1 121 ? 26.100 -1.040 -37.386 1.00 97.56 121 ILE A C 1
ATOM 939 O O . ILE A 1 121 ? 26.714 -1.260 -38.426 1.00 97.56 121 ILE A O 1
ATOM 943 N N . VAL A 1 122 ? 25.279 0.009 -37.258 1.00 96.81 122 VAL A N 1
ATOM 944 C CA . VAL A 1 122 ? 25.021 0.967 -38.348 1.00 96.81 122 VAL A CA 1
ATOM 945 C C . VAL A 1 122 ? 26.315 1.650 -38.791 1.00 96.81 122 VAL A C 1
ATOM 947 O O . VAL A 1 122 ? 26.587 1.740 -39.988 1.00 96.81 122 VAL A O 1
ATOM 950 N N . PHE A 1 123 ? 27.145 2.088 -37.843 1.00 95.81 123 PHE A N 1
ATOM 951 C CA . PHE A 1 123 ? 28.428 2.719 -38.138 1.00 95.81 123 PHE A CA 1
ATOM 952 C C . PHE A 1 123 ? 29.414 1.745 -38.795 1.00 95.81 123 PHE A C 1
ATOM 954 O O . PHE A 1 123 ? 30.097 2.110 -39.750 1.00 95.81 123 PHE A O 1
ATOM 961 N N . SER A 1 124 ? 29.461 0.495 -38.329 1.00 97.12 124 SER A N 1
ATOM 962 C CA . SER A 1 124 ? 30.293 -0.559 -38.908 1.00 97.12 124 SER A CA 1
ATOM 963 C C . SER A 1 124 ? 29.863 -0.878 -40.340 1.00 97.12 124 SER A C 1
ATOM 965 O O . SER A 1 124 ? 30.699 -0.826 -41.237 1.00 97.12 124 SER A O 1
ATOM 967 N N . LEU A 1 125 ? 28.564 -1.084 -40.591 1.00 96.56 125 LEU A N 1
ATOM 968 C CA . LEU A 1 125 ? 28.024 -1.294 -41.939 1.00 96.56 125 LEU A CA 1
ATOM 969 C C . LEU A 1 125 ? 28.317 -0.104 -42.856 1.00 96.56 125 LEU A C 1
ATOM 971 O O . LEU A 1 125 ? 28.747 -0.303 -43.991 1.00 96.56 125 LEU A O 1
ATOM 975 N N . ALA A 1 126 ? 28.126 1.126 -42.372 1.00 93.38 126 ALA A N 1
ATOM 976 C CA . ALA A 1 126 ? 28.441 2.331 -43.131 1.00 93.38 126 ALA A CA 1
ATOM 977 C C . ALA A 1 126 ? 29.939 2.407 -43.469 1.00 93.38 126 ALA A C 1
ATOM 979 O O . ALA A 1 126 ? 30.303 2.670 -44.615 1.00 93.38 126 ALA A O 1
ATOM 980 N N . SER A 1 127 ? 30.812 2.119 -42.501 1.00 94.25 127 SER A N 1
ATOM 981 C CA . SER A 1 127 ? 32.265 2.098 -42.690 1.00 94.25 127 SER A CA 1
ATOM 982 C C . SER A 1 127 ? 32.700 1.021 -43.687 1.00 94.25 127 SER A C 1
ATOM 984 O O . SER A 1 127 ? 33.469 1.308 -44.608 1.00 94.25 127 SER A O 1
ATOM 986 N N . THR A 1 128 ? 32.166 -0.199 -43.571 1.00 96.00 128 THR A N 1
ATOM 987 C CA . THR A 1 128 ? 32.422 -1.296 -44.512 1.00 96.00 128 THR A CA 1
ATOM 988 C C . THR A 1 128 ? 31.914 -0.958 -45.909 1.00 96.00 128 THR A C 1
ATOM 990 O O . THR A 1 128 ? 32.638 -1.174 -46.876 1.00 96.00 128 THR A O 1
ATOM 993 N N . TYR A 1 129 ? 30.720 -0.374 -46.036 1.00 93.31 129 TYR A N 1
ATOM 994 C CA . TYR A 1 129 ? 30.158 0.046 -47.320 1.00 93.31 129 TYR A CA 1
ATOM 995 C C . TYR A 1 129 ? 31.017 1.116 -48.002 1.00 93.31 129 TYR A C 1
ATOM 997 O O . TYR A 1 129 ? 31.356 0.981 -49.178 1.00 93.31 129 TYR A O 1
ATOM 1005 N N . VAL A 1 130 ? 31.427 2.152 -47.261 1.00 88.12 130 VAL A N 1
ATOM 1006 C CA . VAL A 1 130 ? 32.327 3.195 -47.776 1.00 88.12 130 VAL A CA 1
ATOM 1007 C C . VAL A 1 130 ? 33.668 2.587 -48.186 1.00 88.12 130 VAL A C 1
ATOM 1009 O O . VAL A 1 130 ? 34.147 2.862 -49.284 1.00 88.12 130 VAL A O 1
ATOM 1012 N N . SER A 1 131 ? 34.243 1.714 -47.357 1.00 91.75 131 SER A N 1
ATOM 1013 C CA . SER A 1 131 ? 35.517 1.042 -47.645 1.00 91.75 131 SER A CA 1
ATOM 1014 C C . SER A 1 131 ? 35.431 0.163 -48.894 1.00 91.75 131 SER A C 1
ATOM 1016 O O . SER A 1 131 ? 36.301 0.238 -49.759 1.00 91.75 131 SER A O 1
ATOM 1018 N N . TYR A 1 132 ? 34.357 -0.619 -49.030 1.00 93.50 132 TYR A N 1
ATOM 1019 C CA . TYR A 1 132 ? 34.090 -1.447 -50.205 1.00 93.50 132 TYR A CA 1
ATOM 1020 C C . TYR A 1 132 ? 33.951 -0.595 -51.470 1.00 93.50 132 TYR A C 1
ATOM 1022 O O . TYR A 1 132 ? 34.590 -0.877 -52.483 1.00 93.50 132 TYR A O 1
ATOM 1030 N N . LYS A 1 133 ? 33.175 0.493 -51.404 1.00 86.69 133 LYS A N 1
ATOM 1031 C CA . LYS A 1 133 ? 32.979 1.417 -52.528 1.00 86.69 133 LYS A CA 1
ATOM 1032 C C . LYS A 1 133 ? 34.291 2.080 -52.962 1.00 86.69 133 LYS A C 1
ATOM 1034 O O . LYS A 1 133 ? 34.556 2.203 -54.160 1.00 86.69 133 LYS A O 1
ATOM 1039 N N . VAL A 1 134 ? 35.123 2.485 -52.000 1.00 83.06 134 VAL A N 1
ATOM 1040 C CA . VAL A 1 134 ? 36.453 3.056 -52.254 1.00 83.06 134 VAL A CA 1
ATOM 1041 C C . VAL A 1 134 ? 37.367 2.017 -52.901 1.00 83.06 134 VAL A C 1
ATOM 1043 O O . VAL A 1 134 ? 37.943 2.299 -53.950 1.00 83.06 134 VAL A O 1
ATOM 1046 N N . ALA A 1 135 ? 37.451 0.807 -52.341 1.00 89.44 135 ALA A N 1
ATOM 1047 C CA . ALA A 1 135 ? 38.260 -0.278 -52.893 1.00 89.44 135 ALA A CA 1
ATOM 1048 C C . ALA A 1 135 ? 37.848 -0.612 -54.335 1.00 89.44 135 ALA A C 1
ATOM 1050 O O . ALA A 1 135 ? 38.693 -0.652 -55.226 1.00 89.44 135 ALA A O 1
ATOM 1051 N N . PHE A 1 136 ? 36.547 -0.760 -54.595 1.00 88.75 136 PHE A N 1
ATOM 1052 C CA . PHE A 1 136 ? 36.023 -1.026 -55.936 1.00 88.75 136 PHE A CA 1
ATOM 1053 C C . PHE A 1 136 ? 36.338 0.103 -56.932 1.00 88.75 136 PHE A C 1
ATOM 1055 O O . PHE A 1 136 ? 36.687 -0.156 -58.083 1.00 88.75 136 PHE A O 1
ATOM 1062 N N . SER A 1 137 ? 36.286 1.363 -56.488 1.00 81.88 137 SER A N 1
ATOM 1063 C CA . SER A 1 137 ? 36.652 2.515 -57.325 1.00 81.88 137 SER A CA 1
ATOM 1064 C C . SER A 1 137 ? 38.140 2.522 -57.691 1.00 81.88 137 SER A C 1
ATOM 1066 O O . SER A 1 137 ? 38.488 2.870 -58.820 1.00 81.88 137 SER A O 1
ATOM 1068 N N . PHE A 1 138 ? 39.018 2.091 -56.775 1.00 84.19 138 PHE A N 1
ATOM 1069 C CA . PHE A 1 138 ? 40.444 1.924 -57.067 1.00 84.19 138 PHE A CA 1
ATOM 1070 C C . PHE A 1 138 ? 40.699 0.849 -58.128 1.00 84.19 138 PHE A C 1
ATOM 1072 O O . PHE A 1 138 ? 41.544 1.066 -58.995 1.00 84.19 138 PHE A O 1
ATOM 1079 N N . TYR A 1 139 ? 39.952 -0.260 -58.103 1.00 88.81 139 TYR A N 1
ATOM 1080 C CA . TYR A 1 139 ? 40.092 -1.329 -59.098 1.00 88.81 139 TYR A CA 1
ATOM 1081 C C . TYR A 1 139 ? 39.651 -0.910 -60.510 1.00 88.81 139 TYR A C 1
ATOM 1083 O O . TYR A 1 139 ? 40.289 -1.317 -61.477 1.00 88.81 139 TYR A O 1
ATOM 1091 N N . ASN A 1 140 ? 38.607 -0.083 -60.647 1.00 85.06 140 ASN A N 1
ATOM 1092 C CA . ASN A 1 140 ? 37.996 0.192 -61.955 1.00 85.06 140 ASN A CA 1
ATOM 1093 C C . ASN A 1 140 ? 38.441 1.492 -62.654 1.00 85.06 140 ASN A C 1
ATOM 1095 O O . ASN A 1 140 ? 38.176 1.627 -63.846 1.00 85.06 140 ASN A O 1
ATOM 1099 N N . GLY A 1 141 ? 39.070 2.464 -61.977 1.00 71.88 141 GLY A N 1
ATOM 1100 C CA . GLY A 1 141 ? 39.259 3.800 -62.582 1.00 71.88 141 GLY A CA 1
ATOM 1101 C C . GLY A 1 141 ? 40.450 4.648 -62.125 1.00 71.88 141 GLY A C 1
ATOM 1102 O O . GLY A 1 141 ? 40.552 5.804 -62.538 1.00 71.88 141 GLY A O 1
ATOM 1103 N N . GLY A 1 142 ? 41.357 4.122 -61.295 1.00 75.25 142 GLY A N 1
ATOM 1104 C CA . GLY A 1 142 ? 42.497 4.888 -60.769 1.00 75.25 142 GLY A CA 1
ATOM 1105 C C . GLY A 1 142 ? 42.099 6.075 -59.866 1.00 75.25 142 GLY A C 1
ATOM 1106 O O . GLY A 1 142 ? 40.922 6.327 -59.609 1.00 75.25 142 GLY A O 1
ATOM 1107 N N . LEU A 1 143 ? 43.089 6.829 -59.359 1.00 72.69 143 LEU A N 1
ATOM 1108 C CA . LEU A 1 143 ? 42.906 7.880 -58.331 1.00 72.69 143 LEU A CA 1
ATOM 1109 C C . LEU A 1 143 ? 41.882 8.985 -58.689 1.00 72.69 143 LEU A C 1
ATOM 1111 O O . LEU A 1 143 ? 41.401 9.679 -57.792 1.00 72.69 143 LEU A O 1
ATOM 1115 N N . GLY A 1 144 ? 41.550 9.170 -59.970 1.00 73.25 144 GLY A N 1
ATOM 1116 C CA . GLY A 1 144 ? 40.653 10.233 -60.435 1.00 73.25 144 GLY A CA 1
ATOM 1117 C C . GLY A 1 144 ? 39.176 10.021 -60.078 1.00 73.25 144 GLY A C 1
ATOM 1118 O O . GLY A 1 144 ? 38.482 10.990 -59.776 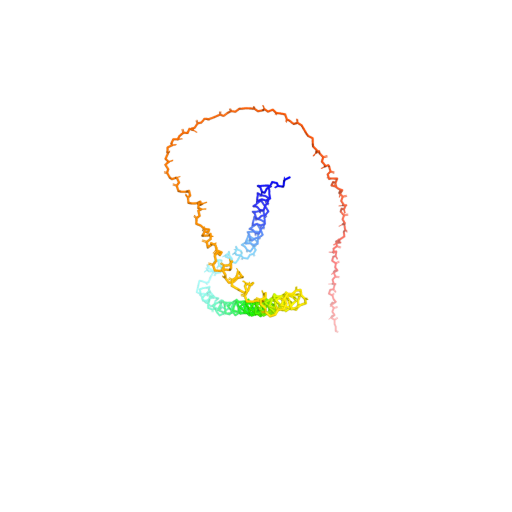1.00 73.25 144 GLY A O 1
ATOM 1119 N N . GLY A 1 145 ? 38.699 8.770 -60.050 1.00 71.88 145 GLY A N 1
ATOM 1120 C CA . GLY A 1 145 ? 37.276 8.459 -59.846 1.00 71.88 145 GLY A CA 1
ATOM 1121 C C . GLY A 1 145 ? 36.779 8.622 -58.404 1.00 71.88 145 GLY A C 1
ATOM 1122 O O . GLY A 1 145 ? 35.597 8.865 -58.175 1.00 71.88 145 GLY A O 1
ATOM 1123 N N . ALA A 1 146 ? 37.672 8.542 -57.413 1.00 69.75 146 ALA A N 1
ATOM 1124 C CA . ALA A 1 146 ? 37.287 8.624 -56.002 1.00 69.75 146 ALA A CA 1
ATOM 1125 C C . ALA A 1 146 ? 36.804 10.030 -55.596 1.00 69.75 146 ALA A C 1
ATOM 1127 O O . ALA A 1 146 ? 35.896 10.169 -54.777 1.00 69.75 146 ALA A O 1
ATOM 1128 N N . ARG A 1 147 ? 37.382 11.091 -56.179 1.00 76.94 147 ARG A N 1
ATOM 1129 C CA . ARG A 1 147 ? 37.051 12.478 -55.809 1.00 76.94 147 ARG A CA 1
ATOM 1130 C C . ARG A 1 147 ? 35.671 12.912 -56.291 1.00 76.94 147 ARG A C 1
ATOM 1132 O O . ARG A 1 147 ? 34.973 13.610 -55.559 1.00 76.94 147 ARG A O 1
ATOM 1139 N N . THR A 1 148 ? 35.265 12.499 -57.488 1.00 78.69 148 THR A N 1
ATOM 1140 C CA . THR A 1 148 ? 33.962 12.880 -58.052 1.00 78.69 148 THR A CA 1
ATOM 1141 C C . THR A 1 148 ? 32.812 12.235 -57.281 1.00 78.69 148 THR A C 1
ATOM 1143 O O . THR A 1 148 ? 31.831 12.910 -56.976 1.00 78.69 148 THR A O 1
ATOM 1146 N N . GLN A 1 149 ? 32.976 10.985 -56.835 1.00 75.06 149 GLN A N 1
ATOM 1147 C CA . GLN A 1 149 ? 31.956 10.296 -56.040 1.00 75.06 149 GLN A CA 1
ATOM 1148 C C . GLN A 1 149 ? 31.781 10.863 -54.625 1.00 75.06 149 GLN A C 1
ATOM 1150 O O . GLN A 1 149 ? 30.664 10.854 -54.115 1.00 75.06 149 GLN A O 1
ATOM 1155 N N . ILE A 1 150 ? 32.846 11.358 -53.978 1.00 80.06 150 ILE A N 1
ATOM 1156 C CA . ILE A 1 150 ? 32.732 12.007 -52.656 1.00 80.06 150 ILE A CA 1
ATOM 1157 C C . ILE A 1 150 ? 31.896 13.288 -52.769 1.00 80.06 150 ILE A C 1
ATOM 1159 O O . ILE A 1 150 ? 31.047 13.548 -51.917 1.00 80.06 150 ILE A O 1
ATOM 1163 N N . ILE A 1 151 ? 32.095 14.057 -53.843 1.00 84.88 151 ILE A N 1
ATOM 1164 C CA . ILE A 1 151 ? 31.355 15.299 -54.092 1.00 84.88 151 ILE A CA 1
ATOM 1165 C C . ILE A 1 151 ? 29.878 15.002 -54.384 1.00 84.88 151 ILE A C 1
ATOM 1167 O O . ILE A 1 151 ? 29.010 15.679 -53.836 1.00 84.88 151 ILE A O 1
ATOM 1171 N N . GLU A 1 152 ? 29.568 13.968 -55.173 1.00 81.19 152 GLU A N 1
ATOM 1172 C CA . GLU A 1 152 ? 28.180 13.538 -55.407 1.00 81.19 152 GLU A CA 1
ATOM 1173 C C . GLU A 1 152 ? 27.499 13.017 -54.138 1.00 81.19 152 GLU A C 1
ATOM 1175 O O . GLU A 1 152 ? 26.330 13.332 -53.904 1.00 81.19 152 GLU A O 1
ATOM 1180 N N . LEU A 1 153 ? 28.216 12.275 -53.284 1.00 80.94 153 LEU A N 1
ATOM 1181 C CA . LEU A 1 153 ? 27.662 11.773 -52.024 1.00 80.94 153 LEU A CA 1
ATOM 1182 C C . LEU A 1 153 ? 27.335 12.925 -51.068 1.00 80.94 153 LEU A C 1
ATOM 1184 O O . LEU A 1 153 ? 26.252 12.961 -50.489 1.00 80.94 153 LEU A O 1
ATOM 1188 N N . TYR A 1 154 ? 28.248 13.894 -50.947 1.00 85.06 154 TYR A N 1
ATOM 1189 C CA . TYR A 1 154 ? 28.040 15.075 -50.113 1.00 85.06 154 TYR A CA 1
ATOM 1190 C C . TYR A 1 154 ? 26.874 15.914 -50.631 1.00 85.06 154 TYR A C 1
ATOM 1192 O O . TYR A 1 154 ? 26.041 16.363 -49.850 1.00 85.06 154 TYR A O 1
ATOM 1200 N N . LYS A 1 155 ? 26.770 16.069 -51.957 1.00 87.38 155 LYS A N 1
ATOM 1201 C CA . LYS A 1 155 ? 25.667 16.793 -52.591 1.00 87.38 155 LYS A CA 1
ATOM 1202 C C . LYS A 1 155 ? 24.331 16.089 -52.362 1.00 87.38 155 LYS A C 1
ATOM 1204 O O . LYS A 1 155 ? 23.378 16.772 -52.028 1.00 87.38 155 LYS A O 1
ATOM 1209 N N . THR A 1 156 ? 24.290 14.759 -52.457 1.00 82.69 156 THR A N 1
ATOM 1210 C CA . THR A 1 156 ? 23.075 13.952 -52.242 1.00 82.69 156 THR A CA 1
ATOM 1211 C C . THR A 1 156 ? 22.613 13.987 -50.785 1.00 82.69 156 THR A C 1
ATOM 1213 O O . THR A 1 156 ? 21.423 14.137 -50.535 1.00 82.69 156 THR A O 1
ATOM 1216 N N . ILE A 1 157 ? 23.537 13.898 -49.820 1.00 83.19 157 ILE A N 1
ATOM 1217 C CA . ILE A 1 157 ? 23.219 13.972 -48.383 1.00 83.19 157 ILE A CA 1
ATOM 1218 C C . ILE A 1 157 ? 22.803 15.395 -47.988 1.00 83.19 157 ILE A C 1
ATOM 1220 O O . ILE A 1 157 ? 21.831 15.570 -47.259 1.00 83.19 157 ILE A O 1
ATOM 1224 N N . ALA A 1 158 ? 23.496 16.418 -48.497 1.00 86.31 158 ALA A N 1
ATOM 1225 C CA . ALA A 1 158 ? 23.151 17.817 -48.244 1.00 86.31 158 ALA A CA 1
ATOM 1226 C C . ALA A 1 158 ? 21.850 18.246 -48.941 1.00 86.31 158 ALA A C 1
ATOM 1228 O O . ALA A 1 158 ? 21.214 19.201 -48.503 1.00 86.31 158 ALA A O 1
ATOM 1229 N N . SER A 1 159 ? 21.451 17.557 -50.016 1.00 83.31 159 SER A N 1
ATOM 1230 C CA . SER A 1 159 ? 20.203 17.818 -50.731 1.00 83.31 159 SER A CA 1
ATOM 1231 C C . SER A 1 159 ? 19.031 16.964 -50.265 1.00 83.31 159 SER A C 1
ATOM 1233 O O . SER A 1 159 ? 17.995 17.042 -50.918 1.00 83.31 159 SER A O 1
ATOM 1235 N N . ILE A 1 160 ? 19.154 16.153 -49.201 1.00 77.50 160 ILE A N 1
ATOM 1236 C CA . ILE A 1 160 ? 17.988 15.489 -48.598 1.00 77.50 160 ILE A CA 1
ATOM 1237 C C . ILE A 1 160 ? 17.053 16.614 -48.141 1.00 77.50 160 ILE A C 1
ATOM 1239 O O . ILE A 1 160 ? 17.390 17.326 -47.188 1.00 77.50 160 ILE A O 1
ATOM 1243 N N . PRO A 1 161 ? 15.912 16.838 -48.819 1.00 63.97 161 PRO A N 1
ATOM 1244 C CA . PRO A 1 161 ? 14.973 17.847 -48.388 1.00 63.97 161 PRO A CA 1
ATOM 1245 C C . PRO A 1 161 ? 14.495 17.393 -47.020 1.00 63.97 161 PRO A C 1
ATOM 1247 O O . PRO A 1 161 ? 14.038 16.262 -46.853 1.00 63.97 161 PRO A O 1
ATOM 1250 N N . HIS A 1 162 ? 14.634 18.264 -46.030 1.00 55.78 162 HIS A N 1
ATOM 1251 C CA . HIS A 1 162 ? 13.935 18.105 -44.773 1.00 55.78 162 HIS A CA 1
ATOM 1252 C C . HIS A 1 162 ? 12.446 18.265 -45.097 1.00 55.78 162 HIS A C 1
ATOM 1254 O O . HIS A 1 162 ? 11.897 19.363 -45.010 1.00 55.78 162 HIS A O 1
ATOM 1260 N N . GLU A 1 163 ? 11.815 17.190 -45.575 1.00 56.22 163 GLU A N 1
ATOM 1261 C CA . GLU A 1 163 ? 10.370 17.079 -45.679 1.00 56.22 163 GLU A CA 1
ATOM 1262 C C . GLU A 1 163 ? 9.866 17.128 -44.241 1.00 56.22 163 GLU A C 1
ATOM 1264 O O . GLU A 1 163 ? 9.800 16.138 -43.512 1.00 56.22 163 GLU A O 1
ATOM 1269 N N . ARG A 1 164 ? 9.643 18.366 -43.793 1.00 50.38 164 ARG A N 1
ATOM 1270 C CA . ARG A 1 164 ? 8.873 18.695 -42.612 1.00 50.38 164 ARG A CA 1
ATOM 1271 C C . ARG A 1 164 ? 7.597 17.876 -42.707 1.00 50.38 164 ARG A C 1
ATOM 1273 O O . ARG A 1 164 ? 6.736 18.167 -43.531 1.00 50.38 164 ARG A O 1
ATOM 1280 N N . SER A 1 165 ? 7.460 16.915 -41.806 1.00 54.09 165 SER A N 1
ATOM 1281 C CA . SER A 1 165 ? 6.177 16.417 -41.335 1.00 54.09 165 SER A CA 1
ATOM 1282 C C . SER A 1 165 ? 5.435 17.583 -40.669 1.00 54.09 165 SER A C 1
ATOM 1284 O O . SER A 1 165 ? 5.394 17.724 -39.450 1.00 54.09 165 SER A O 1
ATOM 1286 N N . SER A 1 166 ? 4.941 18.498 -41.486 1.00 63.53 166 SER A N 1
ATOM 1287 C CA . SER A 1 166 ? 4.060 19.582 -41.109 1.00 63.53 166 SER A CA 1
ATOM 1288 C C . SER A 1 166 ? 2.898 19.484 -42.063 1.00 63.53 166 SER A C 1
ATOM 1290 O O . SER A 1 166 ? 2.837 20.246 -43.016 1.00 63.53 166 SER A O 1
ATOM 1292 N N . ASP A 1 167 ? 2.011 18.523 -41.821 1.00 54.88 167 ASP A N 1
ATOM 1293 C CA . ASP A 1 167 ? 0.612 18.769 -42.113 1.00 54.88 167 ASP A CA 1
ATOM 1294 C C . ASP A 1 167 ? -0.326 17.783 -41.411 1.00 54.88 167 ASP A C 1
ATOM 1296 O O . ASP A 1 167 ? -0.261 16.569 -41.590 1.00 54.88 167 ASP A O 1
ATOM 1300 N N . LYS A 1 168 ? -1.278 18.400 -40.700 1.00 56.94 168 LYS A N 1
ATOM 1301 C CA . LYS A 1 168 ? -2.703 18.052 -40.733 1.00 56.94 168 LYS A CA 1
ATOM 1302 C C . LYS A 1 168 ? -3.197 16.939 -39.803 1.00 56.94 168 LYS A C 1
ATOM 1304 O O . LYS A 1 168 ? -3.346 15.795 -40.203 1.00 56.94 168 LYS A O 1
ATOM 1309 N N . SER A 1 169 ? -3.642 17.346 -38.609 1.00 55.03 169 SER A N 1
ATOM 1310 C CA . SER A 1 169 ? -5.027 17.082 -38.165 1.00 55.03 169 SER A CA 1
ATOM 1311 C C . SER A 1 169 ? -5.365 17.835 -36.867 1.00 55.03 169 SER A C 1
ATOM 1313 O O . SER A 1 169 ? -5.678 17.240 -35.838 1.00 55.03 169 SER A O 1
ATOM 1315 N N . SER A 1 170 ? -5.336 19.167 -36.903 1.00 57.41 170 SER A N 1
ATOM 1316 C CA . SER A 1 170 ? -6.171 19.962 -36.001 1.00 57.41 170 SER A CA 1
ATOM 1317 C C . SER A 1 170 ? -7.574 20.019 -36.606 1.00 57.41 170 SER A C 1
ATOM 1319 O O . SER A 1 170 ? -7.800 20.759 -37.562 1.00 57.41 170 SER A O 1
ATOM 1321 N N . ASN A 1 171 ? -8.501 19.234 -36.061 1.00 56.34 171 ASN A N 1
ATOM 1322 C CA . ASN A 1 171 ? -9.931 19.415 -36.288 1.00 56.34 171 ASN A CA 1
ATOM 1323 C C . ASN A 1 171 ? -10.566 19.973 -35.003 1.00 56.34 171 ASN A C 1
ATOM 1325 O O . ASN A 1 171 ? -10.920 19.188 -34.125 1.00 56.34 171 ASN A O 1
ATOM 1329 N N . PRO A 1 172 ? -10.687 21.302 -34.844 1.00 60.75 172 PRO A N 1
ATOM 1330 C CA . PRO A 1 172 ? -11.615 21.899 -33.905 1.00 60.75 172 PRO A CA 1
ATOM 1331 C C . PRO A 1 172 ? -12.851 22.343 -34.695 1.00 60.75 172 PRO A C 1
ATOM 1333 O O . PRO A 1 172 ? -12.829 23.379 -35.356 1.00 60.75 172 PRO A O 1
ATOM 1336 N N . LYS A 1 173 ? -13.932 21.562 -34.640 1.00 61.16 173 LYS A N 1
ATOM 1337 C CA . LYS A 1 173 ? -15.257 22.053 -35.026 1.00 61.16 173 LYS A CA 1
ATOM 1338 C C . LYS A 1 173 ? -16.162 22.006 -33.803 1.00 61.16 173 LYS A C 1
ATOM 1340 O O . LYS A 1 173 ? -16.720 20.968 -33.466 1.00 61.16 173 LYS A O 1
ATOM 1345 N N . ALA A 1 174 ? -16.201 23.141 -33.116 1.00 68.06 174 ALA A N 1
ATOM 1346 C CA . ALA A 1 174 ? -17.322 23.548 -32.291 1.00 68.06 174 ALA A CA 1
ATOM 1347 C C . ALA A 1 174 ? -18.321 24.262 -33.211 1.00 68.06 174 ALA A C 1
ATOM 1349 O O . ALA A 1 174 ? -17.896 25.121 -33.977 1.00 68.06 174 ALA A O 1
ATOM 1350 N N . GLU A 1 175 ? -19.578 23.834 -33.166 1.00 59.06 175 GLU A N 1
ATOM 1351 C CA . GLU A 1 175 ? -20.831 24.522 -33.538 1.00 59.06 175 GLU A CA 1
ATOM 1352 C C . GLU A 1 175 ? -21.902 23.420 -33.461 1.00 59.06 175 GLU A C 1
ATOM 1354 O O . GLU A 1 175 ? -21.799 22.414 -34.161 1.00 59.06 175 GLU A O 1
ATOM 1359 N N . ASP A 1 176 ? -22.640 23.353 -32.359 1.00 58.28 176 ASP A N 1
ATOM 1360 C CA . ASP A 1 176 ? -23.929 24.024 -32.129 1.00 58.28 176 ASP A CA 1
ATOM 1361 C C . ASP A 1 176 ? -25.105 23.323 -32.829 1.00 58.28 176 ASP A C 1
ATOM 1363 O O . ASP A 1 176 ? -25.036 22.927 -33.988 1.00 58.28 176 ASP A O 1
ATOM 1367 N N . ASP A 1 177 ? -26.184 23.254 -32.056 1.00 52.41 177 ASP A N 1
ATOM 1368 C CA . ASP A 1 177 ? -27.585 23.088 -32.433 1.00 52.41 177 ASP A CA 1
ATOM 1369 C C . ASP A 1 177 ? -28.294 21.715 -32.506 1.00 52.41 177 ASP A C 1
ATOM 1371 O O . ASP A 1 177 ? -27.920 20.762 -33.184 1.00 52.41 177 ASP A O 1
ATOM 1375 N N . GLU A 1 178 ? -29.437 21.762 -31.809 1.00 51.56 178 GLU A N 1
ATOM 1376 C CA . GLU A 1 178 ? -30.727 21.100 -32.021 1.00 51.56 178 GLU A CA 1
ATOM 1377 C C . GLU A 1 178 ? -30.992 19.644 -31.587 1.00 51.56 178 GLU A C 1
ATOM 1379 O O . GLU A 1 178 ? -30.667 18.655 -32.236 1.00 51.56 178 GLU A O 1
ATOM 1384 N N . LYS A 1 179 ? -31.757 19.565 -30.482 1.00 51.81 179 LYS A N 1
ATOM 1385 C CA . LYS A 1 179 ? -33.073 18.900 -30.378 1.00 51.81 179 LYS A CA 1
ATOM 1386 C C . LYS A 1 179 ? -33.389 17.842 -31.452 1.00 51.81 179 LYS A C 1
ATOM 1388 O O . LYS A 1 179 ? -33.751 18.212 -32.560 1.00 51.81 179 LYS A O 1
ATOM 1393 N N . GLN A 1 180 ? -33.581 16.587 -31.032 1.00 44.59 180 GLN A N 1
ATOM 1394 C CA . GL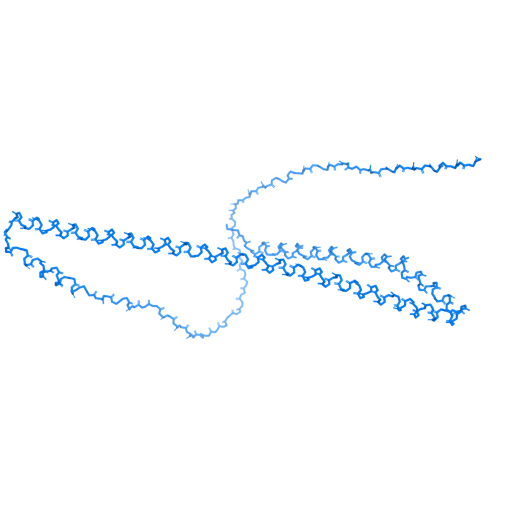N A 1 180 ? -34.880 15.941 -31.263 1.00 44.59 180 GLN A CA 1
ATOM 1395 C C . GLN A 1 180 ? -35.135 14.749 -30.333 1.00 44.59 180 GLN A C 1
ATOM 1397 O O . GLN A 1 180 ? -34.381 13.784 -30.262 1.00 44.59 180 GLN A O 1
ATOM 1402 N N . GLU A 1 181 ? -36.240 14.893 -29.615 1.00 54.12 181 GLU A N 1
ATOM 1403 C CA . GLU A 1 181 ? -37.028 13.898 -28.899 1.00 54.12 181 GLU A CA 1
ATOM 1404 C C . GLU A 1 181 ? -37.849 13.060 -29.910 1.00 54.12 181 GLU A C 1
ATOM 1406 O O . GLU A 1 181 ? -38.024 13.507 -31.045 1.00 54.12 181 GLU A O 1
ATOM 1411 N N . HIS A 1 182 ? -38.404 11.921 -29.465 1.00 49.00 182 HIS A N 1
ATOM 1412 C CA . HIS A 1 182 ? -39.218 10.912 -30.186 1.00 49.00 182 HIS A CA 1
ATOM 1413 C C . HIS A 1 182 ? -38.455 9.862 -31.008 1.00 49.00 182 HIS A C 1
ATOM 1415 O O . HIS A 1 182 ? -37.505 10.169 -31.711 1.00 49.00 182 HIS A O 1
ATOM 1421 N N . SER A 1 183 ? -38.877 8.604 -31.109 1.00 45.62 183 SER A N 1
ATOM 1422 C CA . SER A 1 183 ? -39.791 7.715 -30.374 1.00 45.62 183 SER A CA 1
ATOM 1423 C C . SER A 1 183 ? -39.850 6.444 -31.223 1.00 45.62 183 SER A C 1
ATOM 1425 O O . SER A 1 183 ? -39.936 6.544 -32.441 1.00 45.62 183 SER A O 1
ATOM 1427 N N . ASP A 1 184 ? -39.900 5.302 -30.549 1.00 44.16 184 ASP A N 1
ATOM 1428 C CA . ASP A 1 184 ? -40.659 4.105 -30.922 1.00 44.16 184 ASP A CA 1
ATOM 1429 C C . ASP A 1 184 ? -40.326 3.278 -32.178 1.00 44.16 184 ASP A C 1
ATOM 1431 O O . ASP A 1 184 ? -40.290 3.752 -33.308 1.00 44.16 184 ASP A O 1
ATOM 1435 N N . ALA A 1 185 ? -40.324 1.963 -31.903 1.00 47.12 185 ALA A N 1
ATOM 1436 C CA . ALA A 1 185 ? -40.732 0.860 -32.777 1.00 47.12 185 ALA A CA 1
ATOM 1437 C C . ALA A 1 185 ? -39.794 0.514 -33.948 1.00 47.12 185 ALA A C 1
ATOM 1439 O O . ALA A 1 185 ? -39.230 1.362 -34.616 1.00 47.12 185 ALA A O 1
ATOM 1440 N N . SER A 1 186 ? -39.612 -0.735 -34.353 1.00 45.50 186 SER A N 1
ATOM 1441 C CA . SER A 1 186 ? -39.925 -2.066 -33.838 1.00 45.50 186 SER A CA 1
ATOM 1442 C C . SER A 1 186 ? -39.116 -3.006 -34.740 1.00 45.50 186 SER A C 1
ATOM 1444 O O . SER A 1 186 ? -38.959 -2.715 -35.921 1.00 45.50 186 SER A O 1
ATOM 1446 N N . GLU A 1 187 ? -38.624 -4.103 -34.167 1.00 50.88 187 GLU A N 1
ATOM 1447 C CA . GLU A 1 187 ? -38.456 -5.429 -34.783 1.00 50.88 187 GLU A CA 1
ATOM 1448 C C . GLU A 1 187 ? -37.802 -5.564 -36.181 1.00 50.88 187 GLU A C 1
ATOM 1450 O O . GLU A 1 187 ? -38.280 -5.073 -37.196 1.00 50.88 187 GLU A O 1
ATOM 1455 N N . THR A 1 188 ? -36.796 -6.438 -36.295 1.00 48.81 188 THR A N 1
ATOM 1456 C CA . THR A 1 188 ? -37.023 -7.797 -36.839 1.00 48.81 188 THR A CA 1
ATOM 1457 C C . THR A 1 188 ? -35.734 -8.626 -36.977 1.00 48.81 188 THR A C 1
ATOM 1459 O O . THR A 1 188 ? -34.731 -8.211 -37.548 1.00 48.81 188 THR A O 1
ATOM 1462 N N . SER A 1 189 ? -35.867 -9.881 -36.541 1.00 50.06 189 SER A N 1
ATOM 1463 C CA . SER A 1 189 ? -35.181 -11.101 -37.001 1.00 50.06 189 SER A CA 1
ATOM 1464 C C . SER A 1 189 ? -33.843 -11.540 -36.365 1.00 50.06 189 SER A C 1
ATOM 1466 O O . SER A 1 189 ? -32.750 -11.085 -36.682 1.00 50.06 189 SER A O 1
ATOM 1468 N N . SER A 1 190 ? -34.013 -12.528 -35.476 1.00 57.34 190 SER A N 1
ATOM 1469 C CA . SER A 1 190 ? -33.145 -13.657 -35.075 1.00 57.34 190 SER A CA 1
ATOM 1470 C C . SER A 1 190 ? -32.635 -14.505 -36.277 1.00 57.34 190 SER A C 1
ATOM 1472 O O . SER A 1 190 ? -33.093 -14.226 -37.386 1.00 57.34 190 SER A O 1
ATOM 1474 N N . PRO A 1 191 ? -31.819 -15.592 -36.127 1.00 57.88 191 PRO A N 1
ATOM 1475 C CA . PRO A 1 191 ? -31.501 -16.358 -34.905 1.00 57.88 191 PRO A CA 1
ATOM 1476 C C . PRO A 1 191 ? -30.051 -16.898 -34.758 1.00 57.88 191 PRO A C 1
ATOM 1478 O O . PRO A 1 191 ? -29.190 -16.717 -35.610 1.00 57.88 191 PRO A O 1
ATOM 1481 N N . ASP A 1 192 ? -29.867 -17.653 -33.667 1.00 41.91 192 ASP A N 1
ATOM 1482 C CA . ASP A 1 192 ? -29.067 -18.888 -33.581 1.00 41.91 192 ASP A CA 1
ATOM 1483 C C . ASP A 1 192 ? -27.634 -18.815 -33.018 1.00 41.91 192 ASP A C 1
ATOM 1485 O O . ASP A 1 192 ? -26.663 -18.560 -33.722 1.00 41.91 192 ASP A O 1
ATOM 1489 N N . SER A 1 193 ? -27.495 -19.112 -31.720 1.00 53.69 193 SER A N 1
ATOM 1490 C CA . SER A 1 193 ? -26.552 -20.130 -31.227 1.00 53.69 193 SER A CA 1
ATOM 1491 C C . SER A 1 193 ? -26.738 -20.299 -29.716 1.00 53.69 193 SER A C 1
ATOM 1493 O O . SER A 1 193 ? -26.217 -19.544 -28.893 1.00 53.69 193 SER A O 1
ATOM 1495 N N . THR A 1 194 ? -27.547 -21.292 -29.363 1.00 57.16 194 THR A N 1
ATOM 1496 C CA . THR A 1 194 ? -27.711 -21.805 -28.004 1.00 57.16 194 THR A CA 1
ATOM 1497 C C . THR A 1 194 ? -26.544 -22.743 -27.698 1.00 57.16 194 THR A C 1
ATOM 1499 O O . THR A 1 194 ? -26.397 -23.776 -28.345 1.00 57.16 194 THR A O 1
ATOM 1502 N N . VAL A 1 195 ? -25.734 -22.414 -26.689 1.00 59.06 195 VAL A N 1
ATOM 1503 C CA . VAL A 1 195 ? -24.833 -23.371 -26.029 1.00 59.06 195 VAL A CA 1
ATOM 1504 C C . VAL A 1 195 ? -25.397 -23.632 -24.640 1.00 59.06 195 VAL A C 1
ATOM 1506 O O . VAL A 1 195 ? -25.351 -22.776 -23.758 1.00 59.06 195 VAL A O 1
ATOM 1509 N N . ILE A 1 196 ? -25.981 -24.817 -24.487 1.00 57.34 196 ILE A N 1
ATOM 1510 C CA . ILE A 1 196 ? -26.440 -25.385 -23.222 1.00 57.34 196 ILE A CA 1
ATOM 1511 C C . ILE A 1 196 ? -25.184 -25.754 -22.429 1.00 57.34 196 ILE A C 1
ATOM 1513 O O . ILE A 1 196 ? -24.430 -26.629 -22.852 1.00 57.34 196 ILE A O 1
ATOM 1517 N N . ILE A 1 197 ? -24.935 -25.077 -21.308 1.00 62.88 197 ILE A N 1
ATOM 1518 C CA . ILE A 1 197 ? -24.009 -25.578 -20.290 1.00 62.88 197 ILE A CA 1
ATOM 1519 C C . ILE A 1 197 ? -24.871 -26.319 -19.280 1.00 62.88 197 ILE A C 1
ATOM 1521 O O . ILE A 1 197 ? -25.656 -25.721 -18.546 1.00 62.88 197 ILE A O 1
ATOM 1525 N N . ASP A 1 198 ? -24.750 -27.636 -19.351 1.00 49.78 198 ASP A N 1
ATOM 1526 C CA . ASP A 1 198 ? -25.352 -28.608 -18.461 1.00 49.78 198 ASP A CA 1
ATOM 1527 C C . ASP A 1 198 ? -24.850 -28.350 -17.034 1.00 49.78 198 ASP A C 1
ATOM 1529 O O . ASP A 1 198 ? -23.657 -28.463 -16.737 1.00 49.78 198 ASP A O 1
ATOM 1533 N N . ASN A 1 199 ? -25.756 -27.907 -16.168 1.00 54.22 199 ASN A N 1
ATOM 1534 C CA . ASN A 1 199 ? -25.473 -27.635 -14.771 1.00 54.22 199 ASN A CA 1
ATOM 1535 C C . ASN A 1 199 ? -25.658 -28.960 -14.027 1.00 54.22 199 ASN A C 1
ATOM 1537 O O . ASN A 1 199 ? -26.709 -29.215 -13.446 1.00 54.22 199 ASN A O 1
ATOM 1541 N N . THR A 1 200 ? -24.652 -29.834 -14.117 1.00 58.41 200 THR A N 1
ATOM 1542 C CA . THR A 1 200 ? -24.647 -31.109 -13.399 1.00 58.41 200 THR A CA 1
ATOM 1543 C C . THR A 1 200 ? -24.609 -30.841 -11.901 1.00 58.41 200 THR A C 1
ATOM 1545 O O . THR A 1 200 ? -23.591 -30.470 -11.318 1.00 58.41 200 THR A O 1
ATOM 1548 N N . GLU A 1 201 ? -25.777 -31.031 -11.308 1.00 56.88 201 GLU A N 1
ATOM 1549 C CA . GLU A 1 201 ? -26.052 -31.133 -9.889 1.00 56.88 201 GLU A CA 1
ATOM 1550 C C . GLU A 1 201 ? -25.110 -32.175 -9.262 1.00 56.88 201 GLU A C 1
ATOM 1552 O O . GLU A 1 201 ? -25.246 -33.382 -9.460 1.00 56.88 201 GLU A O 1
ATOM 1557 N N . GLY A 1 202 ? -24.106 -31.692 -8.528 1.00 46.53 202 GLY A N 1
ATOM 1558 C CA . GLY A 1 202 ? -23.269 -32.507 -7.655 1.00 46.53 202 GLY A CA 1
ATOM 1559 C C . GLY A 1 202 ? -23.948 -32.647 -6.288 1.00 46.53 202 GLY A C 1
ATOM 1560 O O . GLY A 1 202 ? -24.211 -31.621 -5.656 1.00 46.53 202 GLY A O 1
ATOM 1561 N N . PRO A 1 203 ? -24.268 -33.871 -5.833 1.00 59.03 203 PRO A N 1
ATOM 1562 C CA . PRO A 1 203 ? -25.120 -34.099 -4.676 1.00 59.03 203 PRO A CA 1
ATOM 1563 C C . PRO A 1 203 ? -24.468 -33.707 -3.349 1.00 59.03 203 PRO A C 1
ATOM 1565 O O . PRO A 1 203 ? -23.259 -33.828 -3.149 1.00 59.03 203 PRO A O 1
ATOM 1568 N N . MET A 1 204 ? -25.356 -33.286 -2.446 1.00 55.12 204 MET A N 1
ATOM 1569 C CA . MET A 1 204 ? -25.225 -33.265 -0.992 1.00 55.12 204 MET A CA 1
ATOM 1570 C C . MET A 1 204 ? -24.187 -34.267 -0.474 1.00 55.12 204 MET A C 1
ATOM 1572 O O . MET A 1 204 ? -24.387 -35.478 -0.553 1.00 55.12 204 MET A O 1
ATOM 1576 N N . SER A 1 205 ? -23.109 -33.746 0.111 1.00 60.41 205 SER A N 1
ATOM 1577 C CA . SER A 1 205 ? -22.312 -34.511 1.061 1.00 60.41 205 SER A CA 1
ATOM 1578 C C . SER A 1 205 ? -22.837 -34.202 2.456 1.00 60.41 205 SER A C 1
ATOM 1580 O O . SER A 1 205 ? -22.548 -33.153 3.030 1.00 60.41 205 SER A O 1
ATOM 1582 N N . ASP A 1 206 ? -23.624 -35.142 2.966 1.00 59.59 206 ASP A N 1
ATOM 1583 C CA . ASP A 1 206 ? -23.868 -35.338 4.388 1.00 59.59 206 ASP A CA 1
ATOM 1584 C C . ASP A 1 206 ? -22.546 -35.518 5.166 1.00 59.59 206 ASP A C 1
ATOM 1586 O O . ASP A 1 206 ? -21.499 -35.843 4.595 1.00 59.59 206 ASP A O 1
ATOM 1590 N N . SER A 1 207 ? -22.653 -35.389 6.494 1.00 52.19 207 SER A N 1
ATOM 1591 C CA . SER A 1 207 ? -21.661 -35.605 7.571 1.00 52.19 207 SER A CA 1
ATOM 1592 C C . SER A 1 207 ? -21.091 -34.306 8.175 1.00 52.19 207 SER A C 1
ATOM 1594 O O . SER A 1 207 ? -20.620 -33.430 7.468 1.00 52.19 207 SER A O 1
ATOM 1596 N N . ALA A 1 208 ? -21.109 -34.065 9.486 1.00 56.66 208 ALA A N 1
ATOM 1597 C CA . ALA A 1 208 ? -21.414 -34.933 10.611 1.00 56.66 208 ALA A CA 1
ATOM 1598 C C . ALA A 1 208 ? -22.078 -34.142 11.748 1.00 56.66 208 ALA A C 1
ATOM 1600 O O . ALA A 1 208 ? -21.592 -33.108 12.204 1.00 56.66 208 ALA A O 1
ATOM 1601 N N . THR A 1 209 ? -23.180 -34.706 12.224 1.00 52.66 209 THR A N 1
ATOM 1602 C CA . THR A 1 209 ? -23.728 -34.555 13.567 1.00 52.66 209 THR A CA 1
ATOM 1603 C C . THR A 1 209 ? -22.635 -34.825 14.607 1.00 52.66 209 THR A C 1
ATOM 1605 O O . THR A 1 209 ? -22.182 -35.960 14.731 1.00 52.66 209 THR A O 1
ATOM 1608 N N . TYR A 1 210 ? -22.223 -33.810 15.371 1.00 56.94 210 TYR A N 1
ATOM 1609 C CA . TYR A 1 210 ? -21.451 -34.010 16.602 1.00 56.94 210 TYR A CA 1
ATOM 1610 C C . TYR A 1 210 ? -22.440 -34.106 17.769 1.00 56.94 210 TYR A C 1
ATOM 1612 O O . TYR A 1 210 ? -22.873 -33.105 18.339 1.00 56.94 210 TYR A O 1
ATOM 1620 N N . THR A 1 211 ? -22.877 -35.334 18.041 1.00 58.59 211 THR A N 1
ATOM 1621 C CA . THR A 1 211 ? -23.560 -35.732 19.277 1.00 58.59 211 THR A CA 1
ATOM 1622 C C . THR A 1 211 ? -22.601 -35.620 20.455 1.00 58.59 211 THR A C 1
ATOM 1624 O O . THR A 1 211 ? -21.427 -35.960 20.336 1.00 58.59 211 THR A O 1
ATOM 1627 N N . GLY A 1 212 ? -23.124 -35.134 21.577 1.00 57.22 212 GLY A N 1
ATOM 1628 C CA . GLY A 1 212 ? -22.376 -34.893 22.800 1.00 57.22 212 GLY A CA 1
ATOM 1629 C C . GLY A 1 212 ? -21.742 -36.134 23.419 1.00 57.22 212 GLY A C 1
ATOM 1630 O O . GLY A 1 212 ? -22.252 -37.247 23.314 1.00 57.22 212 GLY A O 1
ATOM 1631 N N . GLU A 1 213 ? -20.653 -35.882 24.135 1.00 59.09 213 GLU A N 1
ATOM 1632 C CA . GLU A 1 213 ? -20.172 -36.756 25.193 1.00 59.09 213 GLU A CA 1
ATOM 1633 C C . GLU A 1 213 ? -20.422 -36.065 26.533 1.00 59.09 213 GLU A C 1
ATOM 1635 O O . GLU A 1 213 ? -19.788 -35.074 26.901 1.00 59.09 213 GLU A O 1
ATOM 1640 N N . ASP A 1 214 ? -21.416 -36.610 27.228 1.00 63.16 214 ASP A N 1
ATOM 1641 C CA . ASP A 1 214 ? -21.652 -36.460 28.651 1.00 63.16 214 ASP A CA 1
ATOM 1642 C C . ASP A 1 214 ? -20.439 -36.977 29.436 1.00 63.16 214 ASP A C 1
ATOM 1644 O O . ASP A 1 214 ? -20.125 -38.168 29.409 1.00 63.16 214 ASP A O 1
ATOM 1648 N N . HIS A 1 215 ? -19.790 -36.104 30.207 1.00 64.38 215 HIS A N 1
ATOM 1649 C CA . HIS A 1 215 ? -18.888 -36.528 31.276 1.00 64.38 215 HIS A CA 1
ATOM 1650 C C . HIS A 1 215 ? -19.636 -36.521 32.619 1.00 64.38 215 HIS A C 1
ATOM 1652 O O . HIS A 1 215 ? -19.935 -35.445 33.148 1.00 64.38 215 HIS A O 1
ATOM 1658 N N . PRO A 1 216 ? -19.926 -37.692 33.220 1.00 65.50 216 PRO A N 1
ATOM 1659 C CA . PRO A 1 216 ? -20.452 -37.761 34.573 1.00 65.50 216 PRO A CA 1
ATOM 1660 C C . PRO A 1 216 ? -19.369 -37.435 35.608 1.00 65.50 216 PRO A C 1
ATOM 1662 O O . PRO A 1 216 ? -18.254 -37.960 35.588 1.00 65.50 216 PRO A O 1
ATOM 1665 N N . LYS A 1 217 ? -19.754 -36.571 36.552 1.00 61.75 217 LYS A N 1
ATOM 1666 C CA . LYS A 1 217 ? -19.046 -36.277 37.799 1.00 61.75 217 LYS A CA 1
ATOM 1667 C C . LYS A 1 217 ? -18.775 -37.568 38.570 1.00 61.75 217 LYS A C 1
ATOM 1669 O O . LYS A 1 217 ? -19.712 -38.274 38.934 1.00 61.75 217 LYS A O 1
ATOM 1674 N N . LYS A 1 218 ? -17.509 -37.812 38.903 1.00 64.12 218 LYS A N 1
ATOM 1675 C CA . LYS A 1 218 ? -17.145 -38.732 39.977 1.00 64.12 218 LYS A CA 1
ATOM 1676 C C . LYS A 1 218 ? -17.160 -37.943 41.287 1.00 64.12 218 LYS A C 1
ATOM 1678 O O . LYS A 1 218 ? -16.350 -37.042 41.484 1.00 64.12 218 LYS A O 1
ATOM 1683 N N . VAL A 1 219 ? -18.164 -38.233 42.105 1.00 70.25 219 VAL A N 1
ATOM 1684 C CA . VAL A 1 219 ? -18.210 -37.903 43.530 1.00 70.25 219 VAL A CA 1
ATOM 1685 C C . VAL A 1 219 ? -17.291 -38.904 44.221 1.00 70.25 219 VAL A C 1
ATOM 1687 O O . VAL A 1 219 ? -17.442 -40.106 44.007 1.00 70.25 219 VAL A O 1
ATOM 1690 N N . GLU A 1 220 ? -16.329 -38.417 44.993 1.00 67.69 220 GLU A N 1
ATOM 1691 C CA . GLU A 1 220 ? -15.528 -39.239 45.896 1.00 67.69 220 GLU A CA 1
ATOM 1692 C C . GLU A 1 220 ? -15.625 -38.565 47.269 1.00 67.69 220 GLU A C 1
ATOM 1694 O O . GLU A 1 220 ? -14.975 -37.552 47.522 1.00 67.69 220 GLU A O 1
ATOM 1699 N N . ASP A 1 221 ? -16.552 -39.086 48.075 1.00 74.19 221 ASP A N 1
ATOM 1700 C CA . ASP A 1 221 ? -16.643 -38.901 49.521 1.00 74.19 221 ASP A CA 1
ATOM 1701 C C . ASP A 1 221 ? -16.115 -40.200 50.154 1.00 74.19 221 ASP A C 1
ATOM 1703 O O . ASP A 1 221 ? -16.716 -41.255 49.940 1.00 74.19 221 ASP A O 1
ATOM 1707 N N . ASP A 1 222 ? -14.956 -40.120 50.816 1.00 62.12 222 ASP A N 1
ATOM 1708 C CA . ASP A 1 222 ? -14.592 -40.729 52.119 1.00 62.12 222 ASP A CA 1
ATOM 1709 C C . ASP A 1 222 ? -13.084 -40.554 52.403 1.00 62.12 222 ASP A C 1
ATOM 1711 O O . ASP A 1 222 ? -12.245 -40.991 51.578 1.00 62.12 222 ASP A O 1
#

Solvent-accessible surface area (backbone atoms only — not comparable to full-atom values): 13782 Å² total; per-residue (Å²): 135,84,65,68,73,62,58,55,54,53,51,53,55,52,51,51,51,53,50,52,54,52,51,51,52,52,52,52,49,49,50,48,45,40,64,71,46,49,49,56,52,50,57,52,49,52,57,45,34,75,76,37,53,70,61,42,52,52,50,50,52,51,50,54,61,57,47,48,60,54,51,51,51,50,50,51,52,52,48,52,51,50,51,50,52,53,49,53,51,51,52,52,49,51,51,51,52,51,50,51,51,53,52,49,50,51,51,50,49,52,52,51,52,51,50,50,51,50,53,48,50,54,50,49,52,50,50,50,50,53,50,50,54,50,54,53,38,52,75,75,56,43,87,71,51,58,59,58,52,53,53,51,51,52,50,53,64,72,58,57,74,82,77,70,92,75,78,89,82,87,81,86,82,88,79,84,86,79,90,82,84,90,78,82,88,75,89,86,84,84,87,90,84,88,80,85,77,82,80,78,81,75,78,87,78,81,85,76,89,84,77,84,81,86,78,81,83,81,83,85,89,134

Mean predicted aligned error: 16.96 Å

Organism: NCBI:txid2823264

Foldseek 3Di:
DDPPVVVVVVVVVVVVVVVVVVVVVVVVVVVVCCVPPVVVCVVVLVVVCVVPVVVSVVVVVVVVVVVVVVVVVVVVVVVVVVVVVVVVVVVVVVVVVVVVVVVVVVVVVVVVVVVVVVVVVVVVVVVVVLVVVVVVCCVPPHPVRVVVVVVVVCVVVVPPPPPPPDDDDPDDDDDDDDDDDDDDDDDDDDDDDDDDDDPPDDDDDDDDDPDDDDDDDDDDDD

Sequence (222 aa):
MKHPAREASFWEDYLSSNLQQSQSKVTGFTRWIEQNFARPALEHGLALYEAHPFLSAFAAVFALLSVLPVSIFLGVCLSVLAFLVVSALSAVFILFVVTMLAFGCILLLVLLVNAFVSVFIVFSLASTYVSYKVAFSFYNGGLGGARTQIIELYKTIASIPHERSSDKSSNPKAEDDEKQEHSDASETSSPDSTVIIDNTEGPMSDSATYTGEDHPKKVEDD

Secondary structure (DSSP, 8-state):
---HHHHHHHHHHHHHHHHHHHHHHHHHHHHHHIIIIIHHHHHHHHHHHHH-HHHHHHHHHHHHHHHHHHHHHHHHHHHHHHHHHHHHHHHHHHHHHHHHHHHHHHHHHHHHHHHHHHHHHHHHHHHHHHHHHHHHHHHHH-THHHHHHHHHHHHHHHT---------------------------------------------------------------

pLDDT: mean 82.48, std 17.77, range [41.91, 98.19]